Protein AF-A0A9X1NHI8-F1 (afdb_monomer_lite)

Sequence (191 aa):
MAHPKTFKAGSTVGWTSYLQAPAIEELSDEQRAALRPVQVRAEYYRLLARDPKIVDARTTVDNAIYHAREGLPRGERELCAAVSSMITGCPVCTTTHVKFAAKFSKREDDVLRLAEEGLESDVGYRWNSMVNAAANLAAVRPVIDQNDVDSLRGTGFSEEEILDVVHSTAFFAWANRLLMTLGETTVSDPA

pLDDT: mean 88.24, std 11.55, range [27.19, 97.69]

InterPro domains:
  IPR003779 Alkyl hydroperoxide reductase AhpD/CMD-like [PF02627] (52-115)
  IPR010195 Uncharacterised peroxidase-related [TIGR01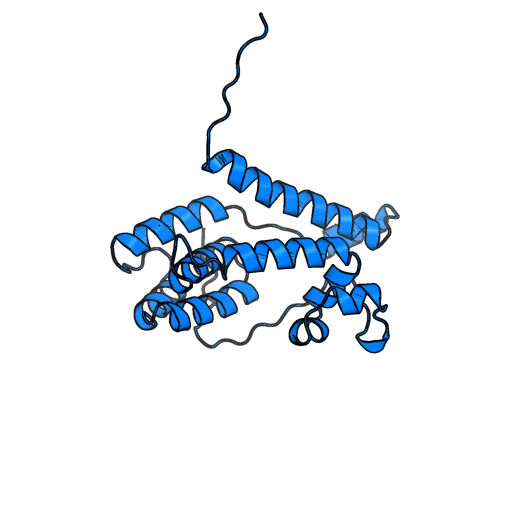926] (17-186)
  IPR029032 AhpD-like [G3DSA:1.20.1290.10] (31-188)
  IPR029032 AhpD-like [SSF69118] (13-184)

Foldseek 3Di:
DDQPLDDAQPDDDDDDDLDFFQQLVRQDPLLVVLDDPVLSPPSVSSLVSVPSVVSNVVVVVVCCQQVDPDDDFNLLSLLLQLLLCSQLVPNVSVNVSLVRNCVRVVPNVLSNCCSNVHLPDPPDDVSNVSSVVSNVLNNDHDDDDSVNVVVCVVVVDDSVRSVVVVVVVVVVSVVCSCVPPVDHDDDDDDD

Radius of gyration: 18.77 Å; chains: 1; bounding box: 38×51×61 Å

Secondary structure (DSSP, 8-state):
----TT--TT-------SSPPPPGGG--HHHHHTS-HHHHT-HHHHHHTTSHHHHHHHHHHHHHHHS-SSSS-HHHHHHHHHHHHHHHT-HHHHHHHHHHHHHHHS-HHHHHHHHHH-TTS---HHHHHHHHHHHHHH-------HHHHHHHHHTT--HHHHHHHHHHHHHHHHHHHHHHHH--PPPPPP-

Organism: NCBI:txid499548

Structure (mmCIF, N/CA/C/O backbone):
data_AF-A0A9X1NHI8-F1
#
_entry.id   AF-A0A9X1NHI8-F1
#
loop_
_atom_site.group_PDB
_atom_site.id
_atom_site.type_symbol
_atom_site.label_atom_id
_atom_site.label_alt_id
_atom_site.label_comp_id
_atom_site.label_asym_id
_atom_site.label_entity_id
_atom_site.label_seq_id
_atom_site.pdbx_PDB_ins_code
_atom_site.Cartn_x
_atom_site.Cartn_y
_atom_site.Cartn_z
_atom_site.occupancy
_atom_site.B_iso_or_equiv
_atom_site.auth_seq_id
_atom_site.auth_comp_id
_atom_site.auth_asym_id
_atom_site.auth_atom_id
_atom_site.pdbx_PDB_model_num
ATOM 1 N N . MET A 1 1 ? -20.242 -5.531 7.387 1.00 32.69 1 MET A N 1
ATOM 2 C CA . MET A 1 1 ? -19.949 -4.682 6.210 1.00 32.69 1 MET A CA 1
ATOM 3 C C . MET A 1 1 ? -19.857 -5.599 5.003 1.00 32.69 1 MET A C 1
ATOM 5 O O . MET A 1 1 ? -19.200 -6.624 5.107 1.00 32.69 1 MET A O 1
ATOM 9 N N . ALA A 1 2 ? -20.583 -5.321 3.921 1.00 27.19 2 ALA A N 1
ATOM 10 C CA . ALA A 1 2 ? -20.574 -6.185 2.744 1.00 27.19 2 ALA A CA 1
ATOM 11 C C . ALA A 1 2 ? -19.193 -6.125 2.071 1.00 27.19 2 ALA A C 1
ATOM 13 O O . ALA A 1 2 ? -18.805 -5.073 1.565 1.00 27.19 2 ALA A O 1
ATOM 14 N N . HIS A 1 3 ? -18.453 -7.238 2.075 1.00 41.69 3 HIS A N 1
ATOM 15 C CA . HIS A 1 3 ? -17.317 -7.424 1.171 1.00 41.69 3 HIS A CA 1
ATOM 16 C C . HIS A 1 3 ? -17.815 -7.172 -0.263 1.00 41.69 3 HIS A C 1
ATOM 18 O O . HIS A 1 3 ? -18.887 -7.684 -0.610 1.00 41.69 3 HIS A O 1
ATOM 24 N N . PRO A 1 4 ? -17.102 -6.410 -1.112 1.00 42.50 4 PRO A N 1
ATOM 25 C CA . PRO A 1 4 ? -17.496 -6.277 -2.506 1.00 42.50 4 PRO A CA 1
ATOM 26 C C . PRO A 1 4 ? -17.468 -7.673 -3.140 1.00 42.50 4 PRO A C 1
ATOM 28 O O . PRO A 1 4 ? -16.400 -8.252 -3.330 1.00 42.50 4 PRO A O 1
ATOM 31 N N . LYS A 1 5 ? -18.647 -8.235 -3.433 1.00 46.09 5 LYS A N 1
ATOM 32 C CA . LYS A 1 5 ? -18.836 -9.531 -4.106 1.00 46.09 5 LYS A CA 1
ATOM 33 C C . LYS A 1 5 ? -18.433 -9.469 -5.588 1.00 46.09 5 LYS A C 1
ATOM 35 O O . LYS A 1 5 ? -19.234 -9.791 -6.461 1.00 46.09 5 LYS A O 1
ATOM 40 N N . THR A 1 6 ? -17.226 -9.006 -5.903 1.00 54.56 6 THR A N 1
ATOM 41 C CA . THR A 1 6 ? -16.799 -8.782 -7.296 1.00 54.56 6 THR A CA 1
ATOM 42 C C . THR A 1 6 ? -15.316 -9.050 -7.552 1.00 54.56 6 THR A C 1
ATOM 44 O O . THR A 1 6 ? -14.795 -8.596 -8.567 1.00 54.56 6 THR A O 1
ATOM 47 N N . PHE A 1 7 ? -14.617 -9.787 -6.685 1.00 61.38 7 PHE A N 1
ATOM 48 C CA . PHE A 1 7 ? -13.309 -10.339 -7.043 1.00 61.38 7 PHE A CA 1
ATOM 49 C C . PHE A 1 7 ? -13.475 -11.793 -7.491 1.00 61.38 7 PHE A C 1
ATOM 51 O O . PHE A 1 7 ? -13.951 -12.624 -6.726 1.00 61.38 7 PHE A O 1
ATOM 58 N N . LYS A 1 8 ? -13.109 -12.094 -8.741 1.00 67.19 8 LYS A N 1
ATOM 59 C CA . LYS A 1 8 ? -12.935 -13.470 -9.226 1.00 67.19 8 LYS A CA 1
ATOM 60 C C . LYS A 1 8 ? -11.455 -13.710 -9.480 1.00 67.19 8 LYS A C 1
ATOM 62 O O . LYS A 1 8 ? -10.819 -12.878 -10.140 1.00 67.19 8 LYS A O 1
ATOM 67 N N . ALA A 1 9 ? -10.923 -14.831 -9.003 1.00 62.97 9 ALA A N 1
ATOM 68 C CA . ALA A 1 9 ? -9.557 -15.231 -9.306 1.00 62.97 9 ALA A CA 1
ATOM 69 C C . ALA A 1 9 ? -9.311 -15.217 -10.831 1.00 62.97 9 ALA A C 1
ATOM 71 O O . ALA A 1 9 ? -10.130 -15.694 -11.613 1.00 62.97 9 ALA A O 1
ATOM 72 N N . GLY A 1 10 ? -8.207 -14.595 -11.262 1.00 62.75 10 GLY A N 1
ATOM 73 C CA . GLY A 1 10 ? -7.867 -14.425 -12.684 1.00 62.75 10 GLY A CA 1
ATOM 74 C C . GLY A 1 10 ? -8.409 -13.157 -13.362 1.00 62.75 10 GLY A C 1
ATOM 75 O O . GLY A 1 10 ? -8.118 -12.933 -14.536 1.00 62.75 10 GLY A O 1
ATOM 76 N N . SER A 1 11 ? -9.145 -12.297 -12.649 1.00 67.31 11 SER A N 1
ATOM 77 C CA . SER A 1 11 ? -9.635 -11.022 -13.200 1.00 67.31 11 SER A CA 1
ATOM 78 C C . SER A 1 11 ? -8.491 -10.053 -13.527 1.00 67.31 11 SER A C 1
ATOM 80 O O . SER A 1 11 ? -7.494 -9.978 -12.810 1.00 67.31 11 SER A O 1
ATOM 82 N N . THR A 1 12 ? -8.647 -9.269 -14.598 1.00 67.75 12 THR A N 1
ATOM 83 C CA . THR A 1 12 ? -7.739 -8.158 -14.930 1.00 67.75 12 THR A CA 1
ATOM 84 C C . THR A 1 12 ? -8.333 -6.854 -14.407 1.00 67.75 12 THR A C 1
ATOM 86 O O . THR A 1 12 ? -9.506 -6.576 -14.641 1.00 67.75 12 THR A O 1
ATOM 89 N N . VAL A 1 13 ? -7.540 -6.062 -13.687 1.00 73.31 13 VAL A N 1
ATOM 90 C CA . VAL A 1 13 ? -7.983 -4.817 -13.042 1.00 73.31 13 VAL A CA 1
ATOM 91 C C . VAL A 1 13 ? -7.137 -3.642 -13.522 1.00 73.31 13 VAL A C 1
ATOM 93 O O . VAL A 1 13 ? -5.917 -3.755 -13.633 1.00 73.31 13 VAL A O 1
ATOM 96 N N . GLY A 1 14 ? -7.801 -2.528 -13.833 1.00 70.31 14 GLY A N 1
ATOM 97 C CA . GLY A 1 14 ? -7.167 -1.259 -14.192 1.00 70.31 14 GLY A CA 1
ATOM 98 C C . GLY A 1 14 ? -7.024 -0.321 -12.990 1.00 70.31 14 GLY A C 1
ATOM 99 O O . GLY A 1 14 ? -7.643 -0.533 -11.947 1.00 70.31 14 GLY A O 1
ATOM 100 N N . TRP A 1 15 ? -6.215 0.724 -13.151 1.00 79.81 15 TRP A N 1
ATOM 101 C CA . TRP A 1 15 ? -6.080 1.840 -12.214 1.00 79.81 15 TRP A CA 1
ATOM 102 C C . TRP A 1 15 ? -6.116 3.143 -13.010 1.00 79.81 15 TRP A C 1
ATOM 104 O O . TRP A 1 15 ? -5.542 3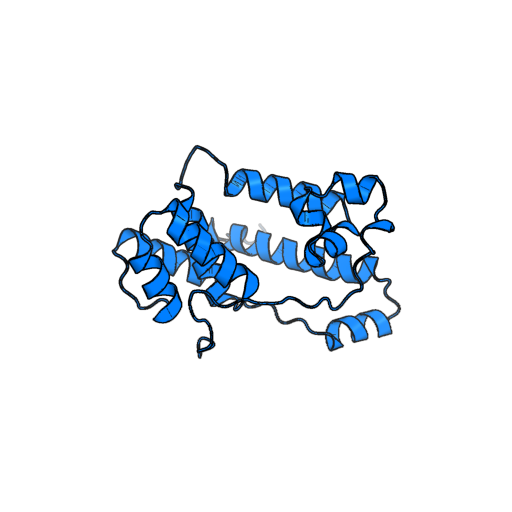.201 -14.096 1.00 79.81 15 TRP A O 1
ATOM 114 N N . THR A 1 16 ? -6.783 4.161 -12.476 1.00 78.25 16 THR A N 1
ATOM 115 C CA . THR A 1 16 ? -6.896 5.486 -13.093 1.00 78.25 16 THR A CA 1
ATOM 116 C C . THR A 1 16 ? -6.415 6.517 -12.086 1.00 78.25 16 THR A C 1
ATOM 118 O O . THR A 1 16 ? -6.790 6.454 -10.914 1.00 78.25 16 THR A O 1
ATOM 121 N N . SER A 1 17 ? -5.551 7.423 -12.531 1.00 83.75 17 SER A N 1
ATOM 122 C CA . SER A 1 17 ? -5.004 8.490 -11.702 1.00 83.75 17 SER A CA 1
ATOM 123 C C . SER A 1 17 ? -5.981 9.669 -11.580 1.00 83.75 17 SER A C 1
ATOM 125 O O . SER A 1 17 ? -6.753 9.943 -12.497 1.00 83.75 17 SER A O 1
ATOM 127 N N . TYR A 1 18 ? -5.940 10.371 -10.441 1.00 84.56 18 TYR A N 1
ATOM 128 C CA . TYR A 1 18 ? -6.642 11.654 -10.236 1.00 84.56 18 TYR A CA 1
ATOM 129 C C . TYR A 1 18 ? -5.733 12.875 -10.496 1.00 84.56 18 TYR A C 1
ATOM 131 O O . TYR A 1 18 ? -6.200 13.997 -10.715 1.00 84.56 18 TYR A O 1
ATOM 139 N N . LEU A 1 19 ? -4.415 12.650 -10.472 1.00 85.75 19 LEU A N 1
ATOM 140 C CA . LEU A 1 19 ? -3.368 13.601 -10.844 1.00 85.75 19 LEU A CA 1
ATOM 141 C C . LEU A 1 19 ? -2.676 13.089 -12.105 1.00 85.75 19 LEU A C 1
ATOM 143 O O . LEU A 1 19 ? -2.413 11.890 -12.220 1.00 85.75 19 LEU A O 1
ATOM 147 N N . GLN A 1 20 ? -2.319 13.982 -13.025 1.00 86.62 20 GLN A N 1
ATOM 148 C CA . GLN A 1 20 ? -1.667 13.570 -14.264 1.00 86.62 20 GLN A CA 1
ATOM 149 C C . GLN A 1 20 ? -0.249 13.051 -13.982 1.00 86.62 20 GLN A C 1
ATOM 151 O O . GLN A 1 20 ? 0.614 13.775 -13.476 1.00 86.62 20 GLN A O 1
ATOM 156 N N . ALA A 1 21 ? 0.030 11.802 -14.354 1.00 88.44 21 ALA A N 1
ATOM 157 C CA . ALA A 1 21 ? 1.389 11.270 -14.323 1.00 88.44 21 ALA A CA 1
ATOM 158 C C . ALA A 1 21 ? 2.242 11.869 -15.467 1.00 88.44 21 ALA A C 1
ATOM 160 O O . ALA A 1 21 ? 1.737 11.968 -16.590 1.00 88.44 21 ALA A O 1
ATOM 161 N N . PRO A 1 22 ? 3.529 12.203 -15.237 1.00 90.81 22 PRO A N 1
ATOM 162 C CA . PRO A 1 22 ? 4.447 12.616 -16.308 1.00 90.81 22 PRO A CA 1
ATOM 163 C C . PRO A 1 22 ? 4.541 11.546 -17.400 1.00 90.81 22 PRO A C 1
ATOM 165 O O . PRO A 1 22 ? 4.572 10.357 -17.060 1.00 90.81 22 PRO A O 1
ATOM 168 N N . ALA A 1 23 ? 4.607 11.910 -18.688 1.00 93.69 23 ALA A N 1
ATOM 169 C CA . ALA A 1 23 ? 4.815 10.925 -19.757 1.00 93.69 23 ALA A CA 1
ATOM 170 C C . ALA A 1 23 ? 6.162 10.196 -19.590 1.00 93.69 23 ALA A C 1
ATOM 172 O O . ALA A 1 23 ? 7.076 10.699 -18.940 1.00 93.69 23 ALA A O 1
ATOM 173 N N . ILE A 1 24 ? 6.310 8.992 -20.162 1.00 95.44 24 ILE A N 1
ATOM 174 C CA . ILE A 1 24 ? 7.554 8.207 -20.015 1.00 95.44 24 ILE A CA 1
ATOM 175 C C . ILE A 1 24 ? 8.752 8.995 -20.552 1.00 95.44 24 ILE A C 1
ATOM 177 O O . ILE A 1 24 ? 9.838 8.919 -19.984 1.00 95.44 24 ILE A O 1
ATOM 181 N N . GLU A 1 25 ? 8.551 9.730 -21.637 1.00 95.81 25 GLU A N 1
ATOM 182 C CA . GLU A 1 25 ? 9.540 10.529 -22.353 1.00 95.81 25 GLU A CA 1
ATOM 183 C C . GLU A 1 25 ? 9.867 11.842 -21.624 1.00 95.81 25 GLU A C 1
ATOM 185 O O . GLU A 1 25 ? 10.927 12.414 -21.852 1.00 95.81 25 GLU A O 1
ATOM 190 N N . GLU A 1 26 ? 8.984 12.286 -20.728 1.00 95.06 26 GLU A N 1
ATOM 191 C CA . GLU A 1 26 ? 9.107 13.528 -19.952 1.00 95.06 26 GLU A CA 1
ATOM 192 C C . GLU A 1 26 ? 9.739 13.312 -18.571 1.00 95.06 26 GLU A C 1
ATOM 194 O O . GLU A 1 26 ? 10.023 14.282 -17.871 1.00 95.06 26 GLU A O 1
ATOM 199 N N . LEU A 1 27 ? 9.958 12.057 -18.159 1.00 95.69 27 LEU A N 1
ATOM 200 C CA . LEU A 1 27 ? 10.632 11.756 -16.896 1.00 95.69 27 LEU A CA 1
ATOM 201 C C . LEU A 1 27 ? 12.045 12.338 -16.903 1.00 95.69 27 LEU A C 1
ATOM 203 O O . LEU A 1 27 ? 12.851 11.989 -17.773 1.00 95.69 27 LEU A O 1
ATOM 207 N N . SER A 1 28 ? 12.360 13.145 -15.889 1.00 95.81 28 SER A N 1
ATOM 208 C CA . SER A 1 28 ? 13.733 13.596 -15.662 1.00 95.81 28 SER A CA 1
ATOM 209 C C . SER A 1 28 ? 14.653 12.413 -15.334 1.00 95.81 28 SER A C 1
ATOM 211 O O . SER A 1 28 ? 14.195 11.325 -14.965 1.00 95.81 28 SER A O 1
ATOM 213 N N . ASP A 1 29 ? 15.966 12.623 -15.431 1.00 96.38 29 ASP A N 1
ATOM 214 C CA . ASP A 1 29 ? 16.949 11.589 -15.092 1.00 96.38 29 ASP A CA 1
ATOM 215 C C . ASP A 1 29 ? 16.807 11.112 -13.638 1.00 96.38 29 ASP A C 1
ATOM 217 O O . ASP A 1 29 ? 16.894 9.913 -13.373 1.00 96.38 29 ASP A O 1
ATOM 221 N N . GLU A 1 30 ? 16.510 12.027 -12.709 1.00 95.25 30 GLU A N 1
ATOM 222 C CA . GLU A 1 30 ? 16.278 11.706 -11.295 1.00 95.25 30 GLU A CA 1
ATOM 223 C C . GLU A 1 30 ? 15.016 10.848 -11.116 1.00 95.25 30 GLU A C 1
ATOM 225 O O . GLU A 1 30 ? 15.054 9.802 -10.467 1.00 95.25 30 GLU A O 1
ATOM 230 N N . GLN A 1 31 ? 13.911 11.228 -11.764 1.00 95.19 31 GLN A N 1
ATOM 231 C CA . GLN A 1 31 ? 12.656 10.472 -11.711 1.00 95.19 31 GLN A CA 1
ATOM 232 C C . GLN A 1 31 ? 12.802 9.082 -12.328 1.00 95.19 31 GLN A C 1
ATOM 234 O O . GLN A 1 31 ? 12.254 8.103 -11.822 1.00 95.19 31 GLN A O 1
ATOM 239 N N . ARG A 1 32 ? 13.555 8.974 -13.425 1.00 95.75 32 ARG A N 1
ATOM 240 C CA . ARG A 1 32 ? 13.831 7.697 -14.081 1.00 95.75 32 ARG A CA 1
ATOM 241 C C . ARG A 1 32 ? 14.723 6.804 -13.224 1.00 95.75 32 ARG A C 1
ATOM 243 O O . ARG A 1 32 ? 14.477 5.601 -13.182 1.00 95.75 32 ARG A O 1
ATOM 250 N N . ALA A 1 33 ? 15.729 7.367 -12.555 1.00 94.94 33 ALA A N 1
ATOM 251 C CA . ALA A 1 33 ? 16.645 6.620 -11.697 1.00 94.94 33 ALA A CA 1
ATOM 252 C C . ALA A 1 33 ? 15.939 5.995 -10.482 1.00 94.94 33 ALA A C 1
ATOM 254 O O . ALA A 1 33 ? 16.279 4.875 -10.103 1.00 94.94 33 ALA A O 1
ATOM 255 N N . ALA A 1 34 ? 14.912 6.661 -9.943 1.00 93.81 34 ALA A N 1
ATOM 256 C CA . ALA A 1 34 ? 14.107 6.150 -8.830 1.00 93.81 34 ALA A CA 1
ATOM 257 C C . ALA A 1 34 ? 13.162 4.985 -9.215 1.00 93.81 34 ALA A C 1
ATOM 259 O O . ALA A 1 34 ? 12.523 4.361 -8.364 1.00 93.81 34 ALA A O 1
ATOM 260 N N . LEU A 1 35 ? 13.032 4.670 -10.511 1.00 93.94 35 LEU A N 1
ATOM 261 C CA . LEU A 1 35 ? 12.097 3.668 -11.025 1.00 93.94 35 LEU A CA 1
ATOM 262 C C . LEU A 1 35 ? 12.810 2.431 -11.576 1.00 93.94 35 LEU A C 1
ATOM 264 O O . LEU A 1 35 ? 13.676 2.498 -12.446 1.00 93.94 35 LEU A O 1
ATOM 268 N N . ARG A 1 36 ? 12.350 1.240 -11.175 1.00 91.12 36 ARG A N 1
ATOM 269 C CA . ARG A 1 36 ? 12.749 -0.019 -11.829 1.00 91.12 36 ARG A CA 1
ATOM 270 C C . ARG A 1 36 ? 12.170 -0.083 -13.250 1.00 91.12 36 ARG A C 1
ATOM 272 O O . ARG A 1 36 ? 11.074 0.432 -13.478 1.00 91.12 36 ARG A O 1
ATOM 279 N N . PRO A 1 37 ? 12.784 -0.830 -14.189 1.00 89.88 37 PRO A N 1
ATOM 280 C CA . PRO A 1 37 ? 12.320 -0.886 -15.581 1.00 89.88 37 PRO A CA 1
ATOM 281 C C . PRO A 1 37 ? 10.835 -1.242 -15.755 1.00 89.88 37 PRO A C 1
ATOM 283 O O . PRO A 1 37 ? 10.147 -0.671 -16.598 1.00 89.88 37 PRO A O 1
ATOM 286 N N . VAL A 1 38 ? 10.310 -2.154 -14.927 1.00 87.50 38 VAL A N 1
ATOM 287 C CA . VAL A 1 38 ? 8.884 -2.529 -14.950 1.00 87.50 38 VAL A CA 1
ATOM 288 C C . VAL A 1 38 ? 7.967 -1.414 -14.427 1.00 87.50 38 VAL A C 1
ATOM 290 O O . VAL A 1 38 ? 6.825 -1.306 -14.863 1.00 87.50 38 VAL A O 1
ATOM 293 N N . GLN A 1 39 ? 8.463 -0.568 -13.521 1.00 91.75 39 GLN A N 1
ATOM 294 C CA . GLN A 1 39 ? 7.703 0.524 -12.911 1.00 91.75 39 GLN A CA 1
ATOM 295 C C . GLN A 1 39 ? 7.562 1.722 -13.849 1.00 91.75 39 GLN A C 1
ATOM 297 O O . GLN A 1 39 ? 6.530 2.377 -13.812 1.00 91.75 39 GLN A O 1
ATOM 302 N N . VAL A 1 40 ? 8.527 1.961 -14.743 1.00 92.69 40 VAL A N 1
ATOM 303 C CA . VAL A 1 40 ? 8.477 3.069 -15.719 1.00 92.69 40 VAL A CA 1
ATOM 304 C C . VAL A 1 40 ? 7.190 3.044 -16.553 1.00 92.69 40 VAL A C 1
ATOM 306 O O . VAL A 1 40 ? 6.621 4.086 -16.858 1.00 92.69 40 VAL A O 1
ATOM 309 N N . ARG A 1 41 ? 6.691 1.853 -16.901 1.00 89.88 41 ARG A N 1
ATOM 310 C CA . ARG A 1 41 ? 5.464 1.699 -17.702 1.00 89.88 41 ARG A CA 1
ATOM 311 C C . ARG A 1 41 ? 4.177 1.853 -16.891 1.00 89.88 41 ARG A C 1
ATOM 313 O O . ARG A 1 41 ? 3.116 2.053 -17.473 1.00 89.88 41 ARG A O 1
ATOM 320 N N . ALA A 1 42 ? 4.252 1.750 -15.569 1.00 88.50 42 ALA A N 1
ATOM 321 C CA . ALA A 1 42 ? 3.095 1.838 -14.697 1.00 88.50 42 ALA A CA 1
ATOM 322 C C . ALA A 1 42 ? 2.832 3.300 -14.326 1.00 88.50 42 ALA A C 1
ATOM 324 O O . ALA A 1 42 ? 3.643 3.946 -13.666 1.00 88.50 42 ALA A O 1
ATOM 325 N N . GLU A 1 43 ? 1.671 3.812 -14.732 1.00 89.81 43 GLU A N 1
ATOM 326 C CA . GLU A 1 43 ? 1.252 5.193 -14.472 1.00 89.81 43 GLU A CA 1
ATOM 327 C C . GLU A 1 43 ? 1.310 5.563 -12.984 1.00 89.81 43 GLU A C 1
ATOM 329 O O . GLU A 1 43 ? 1.827 6.620 -12.639 1.00 89.81 43 GLU A O 1
ATOM 334 N N . TYR A 1 44 ? 0.897 4.646 -12.103 1.00 90.25 44 TYR A N 1
ATOM 335 C CA . TYR A 1 44 ? 0.986 4.812 -10.650 1.00 90.25 44 TYR A CA 1
ATOM 336 C C . TYR A 1 44 ? 2.401 5.164 -10.175 1.00 90.25 44 TYR A C 1
ATOM 338 O O . TYR A 1 44 ? 2.589 6.106 -9.412 1.00 90.25 44 TYR A O 1
ATOM 346 N N . TYR A 1 45 ? 3.414 4.438 -10.651 1.00 91.94 45 TYR A N 1
ATOM 347 C CA . TYR A 1 45 ? 4.793 4.681 -10.237 1.00 91.94 45 TYR A CA 1
ATOM 348 C C . TYR A 1 45 ? 5.372 5.951 -10.860 1.00 91.94 45 TYR A C 1
ATOM 350 O O . TYR A 1 45 ? 6.129 6.648 -10.193 1.00 91.94 45 TYR A O 1
ATOM 358 N N . ARG A 1 46 ? 4.985 6.287 -12.097 1.00 93.62 46 ARG A N 1
ATOM 359 C CA . ARG A 1 46 ? 5.350 7.576 -12.705 1.00 93.62 46 ARG A CA 1
ATOM 360 C C . ARG A 1 46 ? 4.780 8.754 -11.924 1.00 93.62 46 ARG A C 1
ATOM 362 O O . ARG A 1 46 ? 5.475 9.746 -11.756 1.00 93.62 46 ARG A O 1
ATOM 369 N N . LEU A 1 47 ? 3.550 8.638 -11.424 1.00 92.06 47 LEU A N 1
ATOM 370 C CA . LEU A 1 47 ? 2.956 9.684 -10.599 1.00 92.06 47 LEU A CA 1
ATOM 371 C C . LEU A 1 47 ? 3.718 9.861 -9.282 1.00 92.06 47 LEU A C 1
ATOM 373 O O . LEU A 1 47 ? 4.060 10.984 -8.934 1.00 92.06 47 LEU A O 1
ATOM 377 N N . LEU A 1 48 ? 4.043 8.763 -8.589 1.00 91.75 48 LEU A N 1
ATOM 378 C CA . LEU A 1 48 ? 4.850 8.841 -7.368 1.00 91.75 48 LEU A CA 1
ATOM 379 C C . LEU A 1 48 ? 6.243 9.421 -7.628 1.00 91.75 48 LEU A C 1
ATOM 381 O O . LEU A 1 48 ? 6.766 10.130 -6.780 1.00 91.75 48 LEU A O 1
ATOM 385 N N . ALA A 1 49 ? 6.825 9.168 -8.804 1.00 93.88 49 ALA A N 1
ATOM 386 C CA . ALA A 1 49 ? 8.125 9.714 -9.180 1.00 93.88 49 ALA A CA 1
ATOM 387 C C . ALA A 1 49 ? 8.128 11.243 -9.338 1.00 93.88 49 ALA A C 1
ATOM 389 O O . ALA A 1 49 ? 9.197 11.811 -9.518 1.00 93.88 49 ALA A O 1
ATOM 390 N N . ARG A 1 50 ? 6.985 11.937 -9.210 1.00 92.00 50 ARG A N 1
ATOM 391 C CA . ARG A 1 50 ? 6.982 13.387 -8.953 1.00 92.00 50 ARG A CA 1
ATOM 392 C C . ARG A 1 50 ? 7.761 13.745 -7.676 1.00 92.00 50 ARG A C 1
ATOM 394 O O . ARG A 1 50 ? 8.386 14.796 -7.661 1.00 92.00 50 ARG A O 1
ATOM 401 N N . ASP A 1 51 ? 7.822 12.836 -6.696 1.00 92.62 51 ASP A N 1
ATOM 402 C CA . ASP A 1 51 ? 8.800 12.851 -5.601 1.00 92.62 51 ASP A CA 1
ATOM 403 C C . ASP A 1 51 ? 9.692 11.585 -5.653 1.00 92.62 51 ASP A C 1
ATOM 405 O O . ASP A 1 51 ? 9.355 10.534 -5.086 1.00 92.62 51 ASP A O 1
ATOM 409 N N . PRO A 1 52 ? 10.850 11.644 -6.337 1.00 93.44 52 PRO A N 1
ATOM 410 C CA . PRO A 1 52 ? 11.709 10.476 -6.535 1.00 93.44 52 PRO A CA 1
ATOM 411 C C . PRO A 1 52 ? 12.291 9.927 -5.224 1.00 93.44 52 PRO A C 1
ATOM 413 O O . PRO A 1 52 ? 12.455 8.714 -5.080 1.00 93.44 52 PRO A O 1
ATOM 416 N N . LYS A 1 53 ? 12.537 10.786 -4.226 1.00 93.69 53 LYS A N 1
ATOM 417 C CA . LYS A 1 53 ? 13.118 10.370 -2.940 1.00 93.69 53 LYS A CA 1
ATOM 418 C C . LYS A 1 53 ? 12.146 9.500 -2.149 1.00 93.69 53 LYS A C 1
ATOM 420 O O . LYS A 1 53 ? 12.557 8.513 -1.534 1.00 93.69 53 LYS A O 1
ATOM 425 N N . ILE A 1 54 ? 10.854 9.827 -2.193 1.00 91.06 54 ILE A N 1
ATOM 426 C CA . ILE A 1 54 ? 9.812 9.013 -1.557 1.00 91.06 54 ILE A CA 1
ATOM 427 C C . ILE A 1 54 ? 9.680 7.650 -2.250 1.00 91.06 54 ILE A C 1
ATOM 429 O O . ILE A 1 54 ? 9.526 6.628 -1.572 1.00 91.06 54 ILE A O 1
ATOM 433 N N . VAL A 1 55 ? 9.799 7.590 -3.580 1.00 92.69 55 VAL A N 1
ATOM 434 C CA . VAL A 1 55 ? 9.768 6.318 -4.326 1.00 92.69 55 VAL A CA 1
ATOM 435 C C . VAL A 1 55 ? 10.933 5.404 -3.949 1.00 92.69 55 VAL A C 1
ATOM 437 O O . VAL A 1 55 ? 10.723 4.201 -3.739 1.00 92.69 55 VAL A O 1
ATOM 440 N N . ASP A 1 56 ? 12.136 5.954 -3.814 1.00 92.19 56 ASP A N 1
ATOM 441 C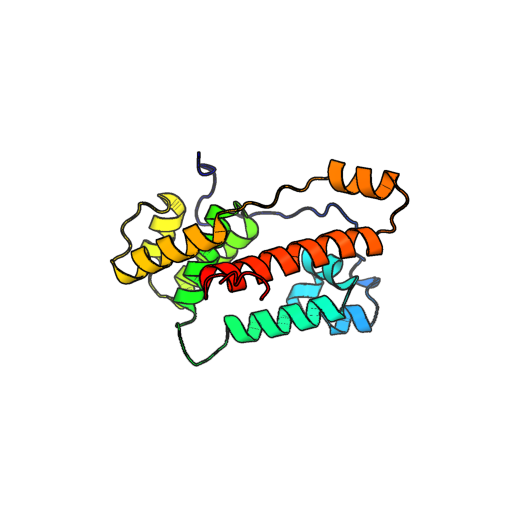 CA . ASP A 1 56 ? 13.321 5.203 -3.395 1.00 92.19 56 ASP A CA 1
ATOM 442 C C . ASP A 1 56 ? 13.181 4.666 -1.967 1.00 92.19 56 ASP A C 1
ATOM 444 O O . ASP A 1 56 ? 13.420 3.476 -1.710 1.00 92.19 56 ASP A O 1
ATOM 448 N N . ALA A 1 57 ? 12.715 5.504 -1.036 1.00 92.75 57 ALA A N 1
ATOM 449 C CA . ALA A 1 57 ? 12.452 5.093 0.341 1.00 92.75 57 ALA A CA 1
ATOM 450 C C . ALA A 1 57 ? 11.397 3.975 0.399 1.00 92.75 57 ALA A C 1
ATOM 452 O O . ALA A 1 57 ? 11.614 2.936 1.031 1.00 92.75 57 ALA A O 1
ATOM 453 N N . ARG A 1 58 ? 10.287 4.126 -0.339 1.00 92.06 58 ARG A N 1
ATOM 454 C CA . ARG A 1 58 ? 9.246 3.096 -0.470 1.00 92.06 58 ARG A CA 1
ATOM 455 C C . ARG A 1 58 ? 9.823 1.790 -1.008 1.00 92.06 58 ARG A C 1
ATOM 457 O O . ARG A 1 58 ? 9.511 0.725 -0.483 1.00 92.06 58 ARG A O 1
ATOM 464 N N . THR A 1 59 ? 10.633 1.848 -2.062 1.00 91.00 59 THR A N 1
ATOM 465 C CA . THR A 1 59 ? 11.236 0.657 -2.683 1.00 91.00 59 THR A CA 1
ATOM 466 C C . THR A 1 59 ? 12.205 -0.040 -1.731 1.00 91.00 59 THR A C 1
ATOM 468 O O . THR A 1 59 ? 12.250 -1.269 -1.682 1.00 91.00 59 THR A O 1
ATOM 471 N N . THR A 1 60 ? 12.930 0.728 -0.921 1.00 93.81 60 THR A N 1
ATOM 472 C CA . THR A 1 60 ? 13.805 0.194 0.128 1.00 93.81 60 THR A CA 1
ATOM 473 C C . THR A 1 60 ? 13.005 -0.574 1.181 1.00 93.81 60 THR A C 1
ATOM 475 O O . THR A 1 60 ? 13.342 -1.719 1.488 1.00 93.81 60 THR A O 1
ATOM 478 N N . VAL A 1 61 ? 11.905 0.004 1.677 1.00 93.25 61 VAL A N 1
ATOM 479 C CA . VAL A 1 61 ? 11.002 -0.658 2.635 1.00 93.25 61 VAL A CA 1
ATOM 480 C C . VAL A 1 61 ? 10.358 -1.910 2.024 1.00 93.25 61 VAL A C 1
ATOM 482 O O . VAL A 1 61 ? 10.354 -2.967 2.650 1.00 93.25 61 VAL A O 1
ATOM 485 N N . ASP A 1 62 ? 9.874 -1.826 0.782 1.00 92.38 62 ASP A N 1
ATOM 486 C CA . ASP A 1 62 ? 9.285 -2.946 0.030 1.00 92.38 62 ASP A CA 1
ATOM 487 C C . ASP A 1 62 ? 10.260 -4.130 -0.076 1.00 92.38 62 ASP A C 1
ATOM 489 O O . ASP A 1 62 ? 9.916 -5.264 0.264 1.00 92.38 62 ASP A O 1
ATOM 493 N N . ASN A 1 63 ? 11.512 -3.864 -0.455 1.00 92.06 63 ASN A N 1
ATOM 494 C CA . ASN A 1 63 ? 12.547 -4.892 -0.546 1.00 92.06 63 ASN A CA 1
ATOM 495 C C . ASN A 1 63 ? 12.880 -5.494 0.827 1.00 92.06 63 ASN A C 1
ATOM 497 O O . ASN A 1 63 ? 12.984 -6.716 0.950 1.00 92.06 63 ASN A O 1
ATOM 501 N N . ALA A 1 64 ? 13.005 -4.663 1.865 1.00 93.38 64 ALA A N 1
ATOM 502 C CA . ALA A 1 64 ? 13.262 -5.134 3.223 1.00 93.38 64 ALA A CA 1
ATOM 503 C C . ALA A 1 64 ? 12.135 -6.049 3.738 1.00 93.38 64 ALA A C 1
ATOM 505 O O . ALA A 1 64 ? 12.402 -7.033 4.427 1.00 93.38 64 ALA A O 1
ATOM 506 N N . ILE A 1 65 ? 10.881 -5.781 3.361 1.00 92.88 65 ILE A N 1
ATOM 507 C CA . ILE A 1 65 ? 9.730 -6.596 3.760 1.00 92.88 65 ILE A CA 1
ATOM 508 C C . ILE A 1 65 ? 9.606 -7.855 2.901 1.00 92.88 65 ILE A C 1
ATOM 510 O O . ILE A 1 65 ? 9.497 -8.938 3.456 1.00 92.88 65 ILE A O 1
ATOM 514 N N . TYR A 1 66 ? 9.611 -7.790 1.572 1.00 93.12 66 TYR A N 1
ATOM 515 C CA . TYR A 1 66 ? 9.258 -8.964 0.753 1.00 93.12 66 TYR A CA 1
ATOM 516 C C . TYR A 1 66 ? 10.439 -9.867 0.385 1.00 93.12 66 TYR A C 1
ATOM 518 O O . TYR A 1 66 ? 10.230 -11.004 -0.048 1.00 93.12 66 TYR A O 1
ATOM 526 N N . HIS A 1 67 ? 11.672 -9.392 0.579 1.00 91.50 67 HIS A N 1
ATOM 527 C CA . HIS A 1 67 ? 12.893 -10.118 0.222 1.00 91.50 67 HIS A CA 1
ATOM 528 C C . HIS A 1 67 ? 13.821 -10.414 1.411 1.00 91.50 67 HIS A C 1
ATOM 530 O O . HIS A 1 67 ? 14.913 -10.950 1.204 1.00 91.50 67 HIS A O 1
ATOM 536 N N . ALA A 1 68 ? 13.410 -10.122 2.650 1.00 89.56 68 ALA A N 1
ATOM 537 C CA . ALA A 1 68 ? 14.178 -10.526 3.826 1.00 89.56 68 ALA A CA 1
ATOM 538 C C . ALA A 1 68 ? 14.268 -12.055 3.958 1.00 89.56 68 ALA A C 1
ATOM 540 O O . ALA A 1 68 ? 13.320 -12.788 3.671 1.00 89.56 68 ALA A O 1
ATOM 541 N N . ARG A 1 69 ? 15.437 -12.521 4.411 1.00 88.00 69 ARG A N 1
ATOM 542 C CA . ARG A 1 69 ? 15.744 -13.947 4.611 1.00 88.00 69 ARG A CA 1
ATOM 543 C C . ARG A 1 69 ? 15.219 -14.491 5.942 1.00 88.00 69 ARG A C 1
ATOM 545 O O . ARG A 1 69 ? 14.847 -15.654 6.009 1.00 88.00 69 ARG A O 1
ATOM 552 N N . GLU A 1 70 ? 15.184 -13.641 6.964 1.00 89.31 70 GLU A N 1
ATOM 553 C CA . GLU A 1 70 ? 14.758 -13.966 8.329 1.00 89.31 70 GLU A CA 1
ATOM 554 C C . GLU A 1 70 ? 13.260 -13.682 8.529 1.00 89.31 70 GLU A C 1
ATOM 556 O O . GLU A 1 70 ? 12.711 -12.762 7.914 1.00 89.31 70 GLU A O 1
ATOM 561 N N . GLY A 1 71 ? 12.604 -14.419 9.430 1.00 92.56 71 GLY A N 1
ATOM 562 C CA . GLY A 1 71 ? 11.181 -14.251 9.756 1.00 92.56 71 GLY A CA 1
ATOM 563 C C . GLY A 1 71 ? 10.243 -15.040 8.835 1.00 92.56 71 GLY A C 1
ATOM 564 O O . GLY A 1 71 ? 10.543 -16.167 8.448 1.00 92.56 71 GLY A O 1
ATOM 565 N N . LEU A 1 72 ? 9.078 -14.469 8.498 1.00 93.38 72 LEU A N 1
ATOM 566 C CA . LEU A 1 72 ? 8.073 -15.163 7.681 1.00 93.38 72 LEU A CA 1
ATOM 567 C C . LEU A 1 72 ? 8.609 -15.485 6.270 1.00 93.38 72 LEU A C 1
ATOM 569 O O . LEU A 1 72 ? 9.232 -14.618 5.646 1.00 93.38 72 LEU A O 1
ATOM 573 N N . PRO A 1 73 ? 8.331 -16.672 5.704 1.00 95.00 73 PRO A N 1
ATOM 574 C CA . PRO A 1 73 ? 8.591 -16.948 4.297 1.00 95.00 73 PRO A CA 1
ATOM 575 C C . PRO A 1 73 ? 7.753 -16.030 3.399 1.00 95.00 73 PRO A C 1
ATOM 577 O O . PRO A 1 73 ? 6.672 -15.572 3.774 1.00 95.00 73 PRO A O 1
ATOM 580 N N . ARG A 1 74 ? 8.226 -15.792 2.170 1.00 95.44 74 ARG A N 1
ATOM 581 C CA . ARG A 1 74 ? 7.592 -14.845 1.239 1.00 95.44 74 ARG A CA 1
ATOM 582 C C . ARG A 1 74 ? 6.097 -15.101 1.038 1.00 95.44 74 ARG A C 1
ATOM 584 O O . ARG A 1 74 ? 5.327 -14.154 1.094 1.00 95.44 74 ARG A O 1
ATOM 591 N N . GLY A 1 75 ? 5.678 -16.356 0.866 1.00 96.31 75 GLY A N 1
ATOM 592 C CA . GLY A 1 75 ? 4.262 -16.693 0.668 1.00 96.31 75 GLY A CA 1
ATOM 593 C C . GLY A 1 75 ? 3.348 -16.216 1.801 1.00 96.31 75 GLY A C 1
ATOM 594 O O . GLY A 1 75 ? 2.243 -15.761 1.538 1.00 96.31 75 GLY A O 1
ATOM 595 N N . GLU A 1 76 ? 3.828 -16.245 3.044 1.00 97.12 76 GLU A N 1
ATOM 596 C CA . GLU A 1 76 ? 3.070 -15.785 4.211 1.00 97.12 76 GLU A CA 1
ATOM 597 C C . GLU A 1 76 ? 3.021 -14.253 4.311 1.00 97.12 76 GLU A C 1
ATOM 599 O O . GLU A 1 76 ? 2.010 -13.694 4.727 1.00 97.12 76 GLU A O 1
ATOM 604 N N . ARG A 1 77 ? 4.069 -13.553 3.861 1.00 97.69 77 ARG A N 1
ATOM 605 C CA . ARG A 1 77 ? 4.043 -12.082 3.752 1.00 97.69 77 ARG A CA 1
ATOM 606 C C . ARG A 1 77 ? 3.044 -11.626 2.690 1.00 97.69 77 ARG A C 1
ATOM 608 O O . ARG A 1 77 ? 2.266 -10.708 2.924 1.00 97.69 77 ARG A O 1
ATOM 615 N N . GLU A 1 78 ? 3.044 -12.307 1.546 1.00 97.69 78 GLU A N 1
ATOM 616 C CA . GLU A 1 78 ? 2.106 -12.052 0.449 1.00 97.69 78 GLU A CA 1
ATOM 617 C C . GLU A 1 78 ? 0.660 -12.379 0.863 1.00 97.69 78 GLU A C 1
ATOM 619 O O . GLU A 1 78 ? -0.254 -11.663 0.465 1.00 97.69 78 GLU A O 1
ATOM 624 N N . LEU A 1 79 ? 0.436 -13.388 1.719 1.00 97.62 79 LEU A N 1
ATOM 625 C CA . LEU A 1 79 ? -0.880 -13.664 2.312 1.00 97.62 79 LEU A CA 1
ATOM 626 C C . LEU A 1 79 ? -1.377 -12.485 3.163 1.00 97.62 79 LEU A C 1
ATOM 628 O O . LEU A 1 79 ? -2.500 -12.024 2.966 1.00 97.62 79 LEU A O 1
ATOM 632 N N . CYS A 1 80 ? -0.546 -11.958 4.070 1.00 97.06 80 CYS A N 1
ATOM 633 C CA . CYS A 1 80 ? -0.911 -10.782 4.869 1.00 97.06 80 CYS A CA 1
ATOM 634 C C . CYS A 1 80 ? -1.237 -9.572 3.979 1.00 97.06 80 CYS A C 1
ATOM 636 O O . CYS A 1 80 ? -2.188 -8.836 4.253 1.00 97.06 80 CYS A O 1
ATOM 638 N N . ALA A 1 81 ? -0.480 -9.383 2.895 1.00 96.44 81 ALA A N 1
ATOM 639 C CA . ALA A 1 81 ? -0.722 -8.329 1.915 1.00 96.44 81 ALA A CA 1
ATOM 640 C C . ALA A 1 81 ? -2.039 -8.532 1.150 1.00 96.44 81 ALA A C 1
ATOM 642 O O . ALA A 1 81 ? -2.794 -7.575 0.965 1.00 96.44 81 ALA A O 1
ATOM 643 N N . ALA A 1 82 ? -2.350 -9.769 0.752 1.00 95.62 82 ALA A N 1
ATOM 644 C CA . ALA A 1 82 ? -3.603 -10.125 0.092 1.00 95.62 82 ALA A CA 1
ATOM 645 C C . ALA A 1 82 ? -4.806 -9.830 0.999 1.00 95.62 82 ALA A C 1
ATOM 647 O O . ALA A 1 82 ? -5.694 -9.081 0.600 1.00 95.62 82 ALA A O 1
ATOM 648 N N . VAL A 1 83 ? -4.784 -10.310 2.245 1.00 95.12 83 VAL A N 1
ATOM 649 C CA . VAL A 1 83 ? -5.848 -10.064 3.235 1.00 95.12 83 VAL A CA 1
ATOM 650 C C . VAL A 1 83 ? -6.019 -8.571 3.509 1.00 95.12 83 VAL A C 1
ATOM 652 O O . VAL A 1 83 ? -7.135 -8.052 3.473 1.00 95.12 83 VAL A O 1
ATOM 655 N N . SER A 1 84 ? -4.914 -7.847 3.710 1.00 94.50 84 SER A N 1
ATOM 656 C CA . SER A 1 84 ? -4.960 -6.395 3.921 1.00 94.50 84 SER A CA 1
ATOM 657 C C . SER A 1 84 ? -5.578 -5.670 2.722 1.00 94.50 84 SER A C 1
ATOM 659 O O . SER A 1 84 ? -6.343 -4.719 2.887 1.00 94.50 84 SER A O 1
ATOM 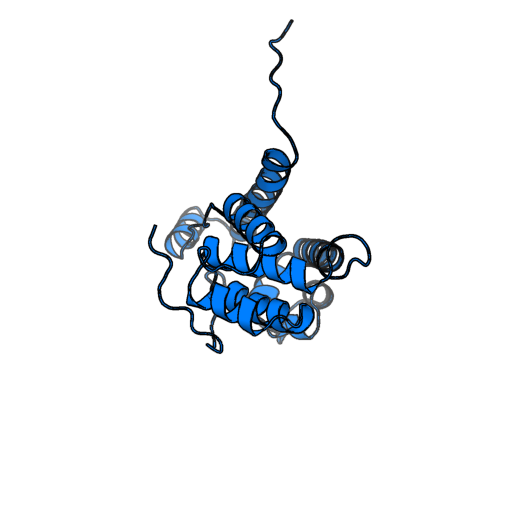661 N N . SER A 1 85 ? -5.290 -6.135 1.503 1.00 92.56 85 SER A N 1
ATOM 662 C CA . SER A 1 85 ? -5.844 -5.578 0.264 1.00 92.56 85 SER A CA 1
ATOM 663 C C . SER A 1 85 ? -7.336 -5.871 0.110 1.00 92.56 85 SER A C 1
ATOM 665 O O . SER A 1 85 ? -8.080 -5.000 -0.341 1.00 92.56 85 SER A O 1
ATOM 667 N N . MET A 1 86 ? -7.781 -7.059 0.527 1.00 90.81 86 MET A N 1
ATOM 668 C CA . MET A 1 86 ? -9.195 -7.438 0.545 1.00 90.81 86 MET A CA 1
ATOM 669 C C . MET A 1 86 ? -9.989 -6.570 1.528 1.00 90.81 86 MET A C 1
ATOM 671 O O . MET A 1 86 ? -11.079 -6.112 1.189 1.00 90.81 86 MET A O 1
ATOM 675 N N . ILE A 1 87 ? -9.435 -6.301 2.716 1.00 90.50 87 ILE A N 1
ATOM 676 C CA . ILE A 1 87 ? -10.072 -5.462 3.744 1.00 90.50 87 ILE A CA 1
ATOM 677 C C . ILE A 1 87 ? -10.097 -3.986 3.357 1.00 90.50 87 ILE A C 1
ATOM 679 O O . ILE A 1 87 ? -11.138 -3.338 3.443 1.00 90.50 87 ILE A O 1
ATOM 683 N N . THR A 1 88 ? -8.973 -3.449 2.883 1.00 89.00 88 THR A N 1
ATOM 684 C CA . THR A 1 88 ? -8.917 -2.056 2.408 1.00 89.00 88 THR A CA 1
ATOM 685 C C . THR A 1 88 ? -9.689 -1.854 1.102 1.00 89.00 88 THR A C 1
ATOM 687 O O . THR A 1 88 ? -9.977 -0.719 0.724 1.00 89.00 88 THR A O 1
ATOM 690 N N . GLY A 1 89 ? -10.067 -2.941 0.420 1.00 86.88 89 GLY A N 1
ATOM 691 C CA . GLY A 1 89 ? -10.854 -2.911 -0.806 1.00 86.88 89 GLY A CA 1
ATOM 692 C C . GLY A 1 89 ? -10.061 -2.418 -2.014 1.00 86.88 89 GLY A C 1
ATOM 693 O O . GLY A 1 89 ? -10.621 -1.706 -2.843 1.00 86.88 89 GLY A O 1
ATOM 694 N N . CYS A 1 90 ? -8.771 -2.764 -2.112 1.00 89.06 90 CYS A N 1
ATOM 695 C CA . CYS A 1 90 ? -7.916 -2.429 -3.253 1.00 89.06 90 CYS A CA 1
ATOM 696 C C . CYS A 1 90 ? -7.869 -3.588 -4.269 1.00 89.06 90 CYS A C 1
ATOM 698 O O . CYS A 1 90 ? -7.183 -4.587 -4.018 1.00 89.06 90 CYS A O 1
ATOM 700 N N . PRO A 1 91 ? -8.530 -3.491 -5.441 1.00 87.25 91 PRO A N 1
ATOM 701 C CA . PRO A 1 91 ? -8.608 -4.608 -6.387 1.00 87.25 91 PRO A CA 1
ATOM 702 C C . PRO A 1 91 ? -7.262 -4.946 -7.042 1.00 87.25 91 PRO A C 1
ATOM 704 O O . PRO A 1 91 ? -6.940 -6.121 -7.224 1.00 87.25 91 PRO A O 1
ATOM 707 N N . VAL A 1 92 ? -6.448 -3.929 -7.357 1.00 86.44 92 VAL A N 1
ATOM 708 C CA . VAL A 1 92 ? -5.112 -4.096 -7.963 1.00 86.44 92 VAL A CA 1
ATOM 709 C C . VAL A 1 92 ? -4.180 -4.861 -7.029 1.00 86.44 92 VAL A C 1
ATOM 711 O O . VAL A 1 92 ? -3.569 -5.855 -7.434 1.00 86.44 92 VAL A O 1
ATOM 714 N N . CYS A 1 93 ? -4.115 -4.447 -5.762 1.00 91.44 93 CYS A N 1
ATOM 715 C CA . CYS A 1 93 ? -3.293 -5.120 -4.763 1.00 91.44 93 CYS A CA 1
ATOM 716 C C . CYS A 1 93 ? -3.842 -6.513 -4.434 1.00 91.44 93 CYS A C 1
ATOM 718 O O . CYS A 1 93 ? -3.061 -7.458 -4.379 1.00 91.44 93 CYS A O 1
ATOM 720 N N . THR A 1 94 ? -5.167 -6.672 -4.320 1.00 91.94 94 THR A N 1
ATOM 721 C CA . THR A 1 94 ? -5.797 -7.984 -4.083 1.00 91.94 94 THR A CA 1
ATOM 722 C C . THR A 1 94 ? -5.401 -8.972 -5.176 1.00 91.94 94 THR A C 1
ATOM 724 O O . THR A 1 94 ? -4.841 -10.022 -4.880 1.00 91.94 94 THR A O 1
ATOM 727 N N . THR A 1 95 ? -5.572 -8.600 -6.447 1.00 89.56 95 THR A N 1
ATOM 728 C CA . THR A 1 95 ? -5.202 -9.454 -7.589 1.00 89.56 95 THR A CA 1
ATOM 729 C C . THR A 1 95 ? -3.721 -9.839 -7.559 1.00 89.56 95 THR A C 1
ATOM 731 O O . THR A 1 95 ? -3.359 -11.001 -7.757 1.00 89.56 95 THR A O 1
ATOM 734 N N . THR A 1 96 ? -2.853 -8.860 -7.302 1.00 91.62 96 THR A N 1
ATOM 735 C CA . THR A 1 96 ? -1.398 -9.042 -7.337 1.00 91.62 96 THR A CA 1
ATOM 736 C C . THR A 1 96 ? -0.913 -9.940 -6.202 1.00 91.62 96 THR A C 1
ATOM 738 O O . THR A 1 96 ? -0.183 -10.904 -6.441 1.00 91.62 96 THR A O 1
ATOM 741 N N . HIS A 1 97 ? -1.344 -9.661 -4.974 1.00 95.81 97 HIS A N 1
ATOM 742 C CA . HIS A 1 97 ? -0.861 -10.369 -3.795 1.00 95.81 97 HIS A CA 1
ATOM 743 C C . HIS A 1 97 ? -1.526 -11.732 -3.611 1.00 95.81 97 HIS A C 1
ATOM 745 O O . HIS A 1 97 ? -0.850 -12.644 -3.155 1.00 95.81 97 HIS A O 1
ATOM 751 N N . VAL A 1 98 ? -2.768 -11.947 -4.068 1.00 94.88 98 VAL A N 1
ATOM 752 C CA . VAL A 1 98 ? -3.355 -13.301 -4.171 1.00 94.88 98 VAL A CA 1
ATOM 753 C C . VAL A 1 98 ? -2.503 -14.174 -5.097 1.00 94.88 98 VAL A C 1
ATOM 755 O O . VAL A 1 98 ? -2.090 -15.270 -4.720 1.00 94.88 98 VAL A O 1
ATOM 758 N N . LYS A 1 99 ? -2.141 -13.663 -6.282 1.00 93.94 99 LYS A N 1
ATOM 759 C CA . LYS A 1 99 ? -1.281 -14.385 -7.232 1.00 93.94 99 LYS A CA 1
ATOM 760 C C . LYS A 1 99 ? 0.090 -14.719 -6.638 1.00 93.94 99 LYS A C 1
ATOM 762 O O . LYS A 1 99 ? 0.601 -15.822 -6.840 1.00 93.94 99 LYS A O 1
ATOM 767 N N . PHE A 1 100 ? 0.716 -13.780 -5.931 1.00 95.75 100 PHE A N 1
ATOM 768 C CA . PHE A 1 100 ? 2.014 -14.028 -5.302 1.00 95.75 100 PHE A CA 1
ATOM 769 C C . PHE A 1 100 ? 1.917 -14.939 -4.077 1.00 95.75 100 PHE A C 1
ATOM 771 O O . PHE A 1 100 ? 2.763 -15.823 -3.937 1.00 95.75 100 PHE A O 1
ATOM 778 N N . ALA A 1 101 ? 0.880 -14.807 -3.251 1.00 96.88 101 ALA A N 1
ATOM 779 C CA . ALA A 1 101 ? 0.627 -15.705 -2.132 1.00 96.88 101 ALA A CA 1
ATOM 780 C C . ALA A 1 101 ? 0.474 -17.146 -2.625 1.00 96.88 101 ALA A C 1
ATOM 782 O O . ALA A 1 101 ? 1.201 -18.014 -2.146 1.00 96.88 101 ALA A O 1
ATOM 783 N N . ALA A 1 102 ? -0.355 -17.397 -3.643 1.00 95.38 102 ALA A N 1
ATOM 784 C CA . ALA A 1 102 ? -0.506 -18.721 -4.253 1.00 95.38 102 ALA A CA 1
ATOM 785 C C . ALA A 1 102 ? 0.840 -19.263 -4.766 1.00 95.38 102 ALA A C 1
ATOM 787 O O . ALA A 1 102 ? 1.284 -20.344 -4.368 1.00 95.38 102 ALA A O 1
ATOM 788 N N . LYS A 1 103 ? 1.557 -18.456 -5.562 1.00 95.56 103 LYS A N 1
ATOM 789 C CA . LYS A 1 103 ? 2.848 -18.833 -6.154 1.00 95.56 103 LYS A CA 1
ATOM 790 C C . LYS A 1 103 ? 3.912 -19.189 -5.111 1.00 95.56 103 LYS A C 1
ATOM 792 O O . LYS A 1 103 ? 4.629 -20.172 -5.281 1.00 95.56 103 LYS A O 1
ATOM 797 N N . PHE A 1 104 ? 4.084 -18.362 -4.080 1.00 96.94 104 PHE A N 1
ATOM 798 C CA . PHE A 1 104 ? 5.201 -18.503 -3.141 1.00 96.94 104 PHE A CA 1
ATOM 799 C C . PHE A 1 104 ? 4.886 -19.403 -1.947 1.00 96.94 104 PHE A C 1
ATOM 801 O O . PHE A 1 104 ? 5.814 -19.972 -1.377 1.00 96.94 104 PHE A O 1
ATOM 808 N N . SER A 1 105 ? 3.614 -19.555 -1.568 1.00 95.75 105 SER A N 1
ATOM 809 C CA . SER A 1 105 ? 3.214 -20.479 -0.498 1.00 95.75 105 SER A CA 1
ATOM 810 C C . SER A 1 105 ? 3.109 -21.929 -0.962 1.00 95.75 105 SER A C 1
ATOM 812 O O . SER A 1 105 ? 3.215 -22.828 -0.132 1.00 95.75 105 SER A O 1
ATOM 814 N N . LYS A 1 106 ? 2.897 -22.157 -2.269 1.00 94.19 106 LYS A N 1
ATOM 815 C CA . LYS A 1 106 ? 2.513 -23.461 -2.836 1.00 94.19 106 LYS A CA 1
ATOM 816 C C . LYS A 1 106 ? 1.200 -24.010 -2.246 1.00 94.19 106 LYS A C 1
ATOM 818 O O . LYS A 1 106 ? 0.999 -25.219 -2.227 1.00 94.19 106 LYS A O 1
ATOM 823 N N . ARG A 1 107 ? 0.321 -23.124 -1.763 1.00 95.75 107 ARG A N 1
ATOM 824 C CA . ARG A 1 107 ? -1.018 -23.426 -1.231 1.00 95.75 107 ARG A CA 1
ATOM 825 C C . ARG A 1 107 ? -2.085 -22.696 -2.048 1.00 95.75 107 ARG A C 1
ATOM 827 O O . ARG A 1 107 ? -2.843 -21.891 -1.519 1.00 95.75 107 ARG A O 1
ATOM 834 N N . GLU A 1 108 ? -2.071 -22.911 -3.361 1.00 95.56 108 GLU A N 1
ATOM 835 C CA . GLU A 1 108 ? -2.940 -22.196 -4.303 1.00 95.56 108 GLU A CA 1
ATOM 836 C C . GLU A 1 108 ? -4.423 -22.359 -3.955 1.00 95.56 108 GLU A C 1
ATOM 838 O O . GLU A 1 108 ? -5.098 -21.351 -3.779 1.00 95.56 108 GLU A O 1
ATOM 843 N N . ASP A 1 109 ? -4.889 -23.588 -3.724 1.00 95.31 109 ASP A N 1
ATOM 844 C CA . ASP A 1 109 ? -6.294 -23.866 -3.394 1.00 95.31 109 ASP A CA 1
ATOM 845 C C . ASP A 1 109 ? -6.773 -23.118 -2.142 1.00 95.31 109 ASP A C 1
ATOM 847 O O . ASP A 1 109 ? -7.879 -22.585 -2.119 1.00 95.31 109 ASP A O 1
ATOM 851 N N . ASP A 1 110 ? -5.934 -23.026 -1.106 1.00 95.75 110 ASP A N 1
ATOM 852 C CA . ASP A 1 110 ? -6.272 -22.307 0.127 1.00 95.75 110 ASP A CA 1
ATOM 853 C C . ASP A 1 110 ? -6.342 -20.793 -0.101 1.00 95.75 110 ASP A C 1
ATOM 855 O O . ASP A 1 110 ? -7.237 -20.123 0.409 1.00 95.75 110 ASP A O 1
ATOM 859 N N . VAL A 1 111 ? -5.406 -20.244 -0.881 1.00 95.31 111 VAL A N 1
ATOM 860 C CA . VAL A 1 111 ? -5.370 -18.812 -1.207 1.00 95.31 111 VAL A CA 1
ATOM 861 C C . VAL A 1 111 ? -6.557 -18.418 -2.085 1.00 95.31 111 VAL A C 1
ATOM 863 O O . VAL A 1 111 ? -7.154 -17.364 -1.866 1.00 95.31 111 VAL A O 1
ATOM 866 N N . LEU A 1 112 ? -6.903 -19.248 -3.070 1.00 92.81 112 LEU A N 1
ATOM 867 C CA . LEU A 1 112 ? -8.048 -19.015 -3.946 1.00 92.81 112 LEU A CA 1
ATOM 868 C C . LEU A 1 112 ? -9.360 -19.125 -3.172 1.00 92.81 112 LEU A C 1
ATOM 870 O O . LEU A 1 112 ? -10.188 -18.223 -3.277 1.00 92.81 112 LEU A O 1
ATOM 874 N N . ARG A 1 113 ? -9.503 -20.151 -2.322 1.00 93.31 113 ARG A N 1
ATOM 875 C CA . ARG A 1 113 ? -10.662 -20.299 -1.436 1.00 93.31 113 ARG A CA 1
ATOM 876 C C . ARG A 1 113 ? -10.849 -19.066 -0.554 1.00 93.31 113 ARG A C 1
ATOM 878 O O . ARG A 1 113 ? -11.930 -18.492 -0.545 1.00 93.31 113 ARG A O 1
ATOM 885 N N . LEU A 1 114 ? -9.787 -18.592 0.098 1.00 93.12 114 LEU A N 1
ATOM 886 C CA . LEU A 1 114 ? -9.829 -17.365 0.899 1.00 93.12 114 LEU A CA 1
ATOM 887 C C . LEU A 1 114 ? -10.250 -16.138 0.080 1.00 93.12 114 LEU A C 1
ATOM 889 O O . LEU A 1 114 ? -11.042 -15.323 0.548 1.00 93.12 114 LEU A O 1
ATOM 893 N N . ALA A 1 115 ? -9.731 -15.989 -1.139 1.00 91.19 115 ALA A N 1
ATOM 894 C CA . ALA A 1 115 ? -10.041 -14.846 -1.991 1.00 91.19 115 ALA A CA 1
ATOM 895 C C . ALA A 1 115 ? -11.493 -14.845 -2.506 1.00 91.19 115 ALA A C 1
ATOM 897 O O . ALA A 1 115 ? -12.057 -13.770 -2.720 1.00 91.19 115 ALA A O 1
ATOM 898 N N . GLU A 1 116 ? -12.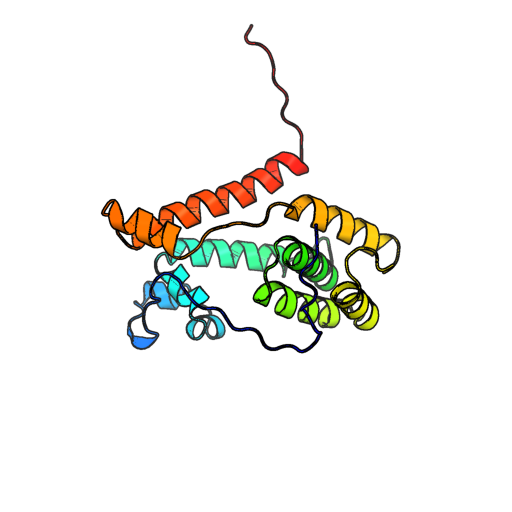083 -16.023 -2.718 1.00 88.75 116 GLU A N 1
ATOM 899 C CA . GLU A 1 116 ? -13.437 -16.191 -3.259 1.00 88.75 116 GLU A CA 1
ATOM 900 C C . GLU A 1 116 ? -14.514 -16.260 -2.167 1.00 88.75 116 GLU A C 1
ATOM 902 O O . GLU A 1 116 ? -15.574 -15.645 -2.306 1.00 88.75 116 GLU A O 1
ATOM 907 N N . GLU A 1 117 ? -14.244 -16.980 -1.077 1.00 89.38 117 GLU A N 1
ATOM 908 C CA . GLU A 1 117 ? -15.185 -17.208 0.028 1.00 89.38 117 GLU A CA 1
ATOM 909 C C . GLU A 1 117 ? -15.066 -16.148 1.135 1.00 89.38 117 GLU A C 1
ATOM 911 O O . GLU A 1 117 ? -16.026 -15.906 1.870 1.00 89.38 117 GLU A O 1
ATOM 916 N N . GLY A 1 118 ? -13.926 -15.456 1.221 1.00 87.81 118 GLY A N 1
ATOM 917 C CA . GLY A 1 118 ? -13.658 -14.420 2.216 1.00 87.81 118 GLY A CA 1
ATOM 918 C C . GLY A 1 118 ? -13.039 -14.955 3.511 1.00 87.81 118 GLY A C 1
ATOM 919 O O . GLY A 1 118 ? -12.704 -16.128 3.633 1.00 87.81 118 GLY A O 1
ATOM 920 N N . LEU A 1 119 ? -12.873 -14.064 4.495 1.00 87.94 119 LEU A N 1
ATOM 921 C CA . LEU A 1 119 ? -12.052 -14.306 5.696 1.00 87.94 119 LEU A CA 1
ATOM 922 C C . LEU A 1 119 ? -12.529 -15.451 6.601 1.00 87.94 119 LEU A C 1
ATOM 924 O O . LEU A 1 119 ? -11.739 -15.957 7.392 1.00 87.94 119 LEU A O 1
ATOM 928 N N . GLU A 1 120 ? -13.790 -15.865 6.473 1.00 87.75 120 GLU A N 1
ATOM 929 C CA . GLU A 1 120 ? -14.366 -16.981 7.232 1.00 87.75 120 GLU A CA 1
ATOM 930 C C . GLU A 1 120 ? -13.937 -18.357 6.690 1.00 87.75 120 GLU A C 1
ATOM 932 O O . GLU A 1 120 ? -14.231 -19.382 7.305 1.00 87.75 120 GLU A O 1
ATOM 937 N N . SER A 1 121 ? -13.255 -18.411 5.538 1.00 91.31 121 SER A N 1
ATOM 938 C CA . SER A 1 121 ? -12.753 -19.666 4.980 1.00 91.31 121 SER A CA 1
ATOM 939 C C . SER A 1 121 ? -11.696 -20.283 5.900 1.00 91.31 121 SER A C 1
ATOM 941 O O . SER A 1 121 ? -10.713 -19.623 6.248 1.00 91.31 121 SER A O 1
ATOM 943 N N . ASP A 1 122 ? -11.832 -21.567 6.231 1.00 93.06 122 ASP A N 1
ATOM 944 C CA . ASP A 1 122 ? -10.800 -22.263 6.996 1.00 93.06 122 ASP A CA 1
ATOM 945 C C . ASP A 1 122 ? -9.599 -22.598 6.096 1.00 93.06 122 ASP A C 1
ATOM 947 O O . ASP A 1 122 ? -9.689 -23.411 5.172 1.00 93.06 122 ASP A O 1
ATOM 951 N N . VAL A 1 123 ? -8.458 -21.964 6.368 1.00 94.69 123 VAL A N 1
ATOM 952 C CA . VAL A 1 123 ? -7.161 -22.218 5.719 1.00 94.69 123 VAL A CA 1
ATOM 953 C C . VAL A 1 123 ? -6.128 -22.764 6.714 1.00 94.69 123 VAL A C 1
ATOM 955 O O . VAL A 1 123 ? -4.913 -22.702 6.488 1.00 94.69 123 VAL A O 1
ATOM 958 N N . GLY A 1 124 ? -6.604 -23.356 7.810 1.00 95.25 124 GLY A N 1
ATOM 959 C CA . GLY A 1 124 ? -5.807 -23.957 8.868 1.00 95.25 124 GLY A CA 1
ATOM 960 C C . GLY A 1 124 ? -5.335 -22.945 9.911 1.00 95.25 124 GLY A C 1
ATOM 961 O O . GLY A 1 124 ? -5.045 -21.787 9.610 1.00 95.25 124 GLY A O 1
ATOM 962 N N . TYR A 1 125 ? -5.191 -23.416 11.154 1.00 94.75 125 TYR A N 1
ATOM 963 C CA . TYR A 1 125 ? -5.005 -22.576 12.346 1.00 94.75 125 TYR A CA 1
ATOM 964 C C . TYR A 1 125 ? -3.966 -21.458 12.182 1.00 94.75 125 TYR A C 1
ATOM 966 O O . TYR A 1 125 ? -4.275 -20.293 12.419 1.00 94.75 125 TYR A O 1
ATOM 974 N N . ARG A 1 126 ? -2.754 -21.788 11.712 1.00 95.44 126 ARG A N 1
ATOM 975 C CA . ARG A 1 126 ? -1.674 -20.805 11.526 1.00 95.44 126 ARG A CA 1
ATOM 976 C C . ARG A 1 126 ? -2.086 -19.668 10.589 1.00 95.44 126 ARG A C 1
ATOM 978 O O . ARG A 1 126 ? -1.855 -18.507 10.912 1.00 95.44 126 ARG A O 1
ATOM 985 N N . TRP A 1 127 ? -2.666 -19.992 9.435 1.00 96.88 127 TRP A N 1
ATOM 986 C CA . TRP A 1 127 ? -3.064 -18.981 8.458 1.00 96.88 127 TRP A CA 1
ATOM 987 C C . TRP A 1 127 ? -4.316 -18.240 8.904 1.00 96.88 127 TRP A C 1
ATOM 989 O O . TRP A 1 127 ? -4.337 -17.027 8.763 1.00 96.88 127 TRP A O 1
ATOM 999 N N . ASN A 1 128 ? -5.280 -18.901 9.547 1.00 96.50 128 ASN A N 1
ATOM 1000 C CA . ASN A 1 128 ? -6.442 -18.223 10.129 1.00 96.50 128 ASN A CA 1
ATOM 1001 C C . ASN A 1 128 ? -6.004 -17.165 11.161 1.00 96.50 128 ASN A C 1
ATOM 1003 O O . ASN A 1 128 ? -6.500 -16.041 11.144 1.00 96.50 128 ASN A O 1
ATOM 1007 N N . SER A 1 129 ? -5.016 -17.467 12.016 1.00 94.56 129 SER A N 1
ATOM 1008 C CA . SER A 1 129 ? -4.456 -16.476 12.948 1.00 94.56 129 SER A CA 1
ATOM 1009 C C . SER A 1 129 ? -3.819 -15.284 12.224 1.00 94.56 129 SER A C 1
ATOM 1011 O O . SER A 1 129 ? -4.005 -14.141 12.638 1.00 94.56 129 SER A O 1
ATOM 1013 N N . MET A 1 130 ? -3.091 -15.533 11.132 1.00 96.12 130 MET A N 1
ATOM 1014 C CA . MET A 1 130 ? -2.477 -14.476 10.321 1.00 96.12 130 MET A CA 1
ATOM 1015 C C . MET A 1 130 ? -3.514 -13.635 9.575 1.00 96.12 130 MET A C 1
ATOM 1017 O O . MET A 1 130 ? -3.391 -12.414 9.546 1.00 96.12 130 MET A O 1
ATOM 1021 N N . VAL A 1 131 ? -4.538 -14.276 9.007 1.00 95.62 131 VAL A N 1
ATOM 1022 C CA . VAL A 1 131 ? -5.669 -13.635 8.329 1.00 95.62 131 VAL A CA 1
ATOM 1023 C C . VAL A 1 131 ? -6.380 -12.696 9.301 1.00 95.62 131 VAL A C 1
ATOM 1025 O O . VAL A 1 131 ? -6.530 -11.517 8.995 1.00 95.62 131 VAL A O 1
ATOM 1028 N N . ASN A 1 132 ? -6.713 -13.168 10.504 1.00 93.88 132 ASN A N 1
ATOM 1029 C CA . ASN A 1 132 ? -7.365 -12.348 11.528 1.00 93.88 132 ASN A CA 1
ATOM 1030 C C . ASN A 1 132 ? -6.503 -11.148 11.948 1.00 93.88 132 ASN A C 1
ATOM 1032 O O . ASN A 1 132 ? -6.996 -10.023 12.024 1.00 93.88 132 ASN A O 1
ATOM 1036 N N . ALA A 1 133 ? -5.203 -11.358 12.180 1.00 92.62 133 ALA A N 1
ATOM 1037 C CA . ALA A 1 133 ? -4.290 -10.275 12.541 1.00 92.62 133 ALA A CA 1
ATOM 1038 C C . ALA A 1 133 ? -4.146 -9.236 11.413 1.00 92.62 133 ALA A C 1
ATOM 1040 O O . ALA A 1 133 ? -4.255 -8.034 11.660 1.00 92.62 133 ALA A O 1
ATOM 1041 N N . ALA A 1 134 ? -3.948 -9.690 10.171 1.00 93.31 134 ALA A N 1
ATOM 1042 C CA . ALA A 1 134 ? -3.833 -8.820 9.004 1.00 93.31 134 ALA A CA 1
ATOM 1043 C C . ALA A 1 134 ? -5.128 -8.034 8.757 1.00 93.31 134 ALA A C 1
ATOM 1045 O O . ALA A 1 134 ? -5.074 -6.837 8.475 1.00 93.31 134 ALA A O 1
ATOM 1046 N N . ALA A 1 135 ? -6.287 -8.675 8.917 1.00 91.25 135 ALA A N 1
ATOM 1047 C CA . ALA A 1 135 ? -7.579 -8.025 8.756 1.00 91.25 135 ALA A CA 1
ATOM 1048 C C . ALA A 1 135 ? -7.795 -6.911 9.792 1.00 91.25 135 ALA A C 1
ATOM 1050 O O . ALA A 1 135 ? -8.161 -5.794 9.422 1.00 91.25 135 ALA A O 1
ATOM 1051 N N . ASN A 1 136 ? -7.487 -7.178 11.065 1.00 88.38 136 ASN A N 1
ATOM 1052 C CA . ASN A 1 136 ? -7.602 -6.188 12.139 1.00 88.38 136 ASN A CA 1
ATOM 1053 C C . ASN A 1 136 ? -6.667 -4.987 11.924 1.00 88.38 136 ASN A C 1
ATOM 1055 O O . ASN A 1 136 ? -7.087 -3.843 12.085 1.00 88.38 136 ASN A O 1
ATOM 1059 N N . LEU A 1 137 ? -5.423 -5.227 11.495 1.00 88.19 137 LEU A N 1
ATOM 1060 C CA . LEU A 1 137 ? -4.453 -4.163 11.204 1.00 88.19 137 LEU A CA 1
ATOM 1061 C C . LEU A 1 137 ? -4.866 -3.296 9.995 1.00 88.19 137 LEU A C 1
ATOM 1063 O O . LEU A 1 137 ? -4.524 -2.113 9.905 1.00 88.19 137 LEU A O 1
ATOM 1067 N N . ALA A 1 138 ? -5.604 -3.878 9.048 1.00 85.81 138 ALA A N 1
ATOM 1068 C CA . ALA A 1 138 ? -5.983 -3.239 7.794 1.00 85.81 138 ALA A CA 1
ATOM 1069 C C . ALA A 1 138 ? -7.295 -2.437 7.849 1.00 85.81 138 ALA A C 1
ATOM 1071 O O . ALA A 1 138 ? -7.541 -1.671 6.920 1.00 85.81 138 ALA A O 1
ATOM 1072 N N . ALA A 1 139 ? -8.104 -2.574 8.906 1.00 73.88 139 ALA A N 1
ATOM 1073 C CA . ALA A 1 139 ? -9.547 -2.276 8.958 1.00 73.88 139 ALA A CA 1
ATOM 1074 C C . ALA A 1 139 ? -10.029 -0.880 8.498 1.00 73.88 139 ALA A C 1
ATOM 1076 O O . ALA A 1 139 ? -11.225 -0.684 8.289 1.00 73.88 139 ALA A O 1
ATOM 1077 N N . VAL A 1 140 ? -9.138 0.089 8.287 1.00 77.56 140 VAL A N 1
ATOM 1078 C CA . VAL A 1 140 ? -9.493 1.408 7.750 1.00 77.56 140 VAL A CA 1
ATOM 1079 C C . VAL A 1 140 ? -9.231 1.465 6.246 1.00 77.56 140 VAL A C 1
ATOM 1081 O O . VAL A 1 140 ? -8.078 1.516 5.804 1.00 77.56 140 VAL A O 1
ATOM 1084 N N . ARG A 1 141 ? -10.316 1.520 5.465 1.00 79.00 141 ARG A N 1
ATOM 1085 C CA . ARG A 1 141 ? -10.279 1.848 4.035 1.00 79.00 141 ARG A CA 1
ATOM 1086 C C . ARG A 1 141 ? -10.051 3.357 3.854 1.00 79.00 141 ARG A C 1
ATOM 1088 O O . ARG A 1 141 ? -10.843 4.131 4.390 1.00 79.00 141 ARG A O 1
ATOM 1095 N N . PRO A 1 142 ? -9.027 3.790 3.097 1.00 81.56 142 PRO A N 1
ATOM 1096 C CA . PRO A 1 142 ? -8.895 5.195 2.727 1.00 81.56 142 PRO A CA 1
ATOM 1097 C C . PRO A 1 142 ? -10.034 5.598 1.778 1.00 81.56 142 PRO A C 1
ATOM 1099 O O . PRO A 1 142 ? -10.385 4.842 0.868 1.00 81.56 142 PRO A O 1
ATOM 1102 N N . VAL A 1 143 ? -10.600 6.785 1.992 1.00 84.81 143 VAL A N 1
ATOM 1103 C CA . VAL A 1 143 ? -11.629 7.386 1.136 1.00 84.81 143 VAL A CA 1
ATOM 1104 C C . VAL A 1 143 ? -11.081 8.727 0.666 1.00 84.81 143 VAL A C 1
ATOM 1106 O O . VAL A 1 143 ? -10.961 9.650 1.462 1.00 84.81 143 VAL A O 1
ATOM 1109 N N . ILE A 1 144 ? -10.669 8.774 -0.597 1.00 85.62 144 ILE A N 1
ATOM 1110 C CA . ILE A 1 144 ? -10.332 9.996 -1.325 1.00 85.62 144 ILE A CA 1
ATOM 1111 C C . ILE A 1 144 ? -10.779 9.803 -2.775 1.00 85.62 144 ILE A C 1
ATOM 1113 O O . ILE A 1 144 ? -10.576 8.721 -3.347 1.00 85.62 144 ILE A O 1
ATOM 1117 N N . ASP A 1 145 ? -11.404 10.814 -3.361 1.00 87.69 145 ASP A N 1
ATOM 1118 C CA . ASP A 1 145 ? -11.837 10.813 -4.755 1.00 87.69 145 ASP A CA 1
ATOM 1119 C C . ASP A 1 145 ? -11.451 12.107 -5.494 1.00 87.69 145 ASP A C 1
ATOM 1121 O O . ASP A 1 145 ? -10.697 12.942 -4.992 1.00 87.69 145 ASP A O 1
ATOM 1125 N N . GLN A 1 146 ? -11.914 12.242 -6.740 1.00 88.94 146 GLN A N 1
ATOM 1126 C CA . GLN A 1 146 ? -11.599 13.398 -7.577 1.00 88.94 146 GLN A CA 1
ATOM 1127 C C . GLN A 1 146 ? -12.106 14.720 -6.978 1.00 88.94 146 GLN A C 1
ATOM 1129 O O . GLN A 1 146 ? -11.442 15.738 -7.145 1.00 88.94 146 GLN A O 1
ATOM 1134 N N . ASN A 1 147 ? -13.228 14.724 -6.250 1.00 93.56 147 ASN A N 1
ATOM 1135 C CA . ASN A 1 147 ? -13.770 15.940 -5.642 1.00 93.56 147 ASN A CA 1
ATOM 1136 C C . ASN A 1 147 ? -12.864 16.457 -4.522 1.00 93.56 147 ASN A C 1
ATOM 1138 O O . ASN A 1 147 ? -12.730 17.670 -4.366 1.00 93.56 147 ASN A O 1
ATOM 1142 N N . ASP A 1 148 ? -12.227 15.565 -3.758 1.00 94.25 148 ASP A N 1
ATOM 1143 C CA . ASP A 1 148 ? -11.253 15.954 -2.734 1.00 94.25 148 ASP A CA 1
ATOM 1144 C C . ASP A 1 148 ? -10.034 16.630 -3.379 1.00 94.25 148 ASP A C 1
ATOM 1146 O O . ASP A 1 148 ? -9.599 17.697 -2.946 1.00 94.25 148 ASP A O 1
ATOM 1150 N N . VAL A 1 149 ? -9.523 16.041 -4.467 1.00 94.12 149 VAL A N 1
ATOM 1151 C CA . VAL A 1 149 ? -8.403 16.596 -5.244 1.00 94.12 149 VAL A CA 1
ATOM 1152 C C . VAL A 1 149 ? -8.772 17.952 -5.848 1.00 94.12 149 VAL A C 1
ATOM 1154 O O . VAL A 1 149 ? -8.007 18.908 -5.732 1.00 94.12 149 VAL A O 1
ATOM 1157 N N . ASP A 1 150 ? -9.951 18.066 -6.456 1.00 93.88 150 ASP A N 1
ATOM 1158 C CA . ASP A 1 150 ? -10.416 19.312 -7.067 1.00 93.88 150 ASP A CA 1
ATOM 1159 C C . ASP A 1 150 ? -10.690 20.394 -6.016 1.00 93.88 150 ASP A C 1
ATOM 1161 O O . ASP A 1 150 ? -10.450 21.574 -6.269 1.00 93.88 150 ASP A O 1
ATOM 1165 N N . SER A 1 151 ? -11.112 20.006 -4.810 1.00 96.31 151 SER A N 1
ATOM 1166 C CA . SER A 1 151 ? -11.258 20.928 -3.680 1.00 96.31 151 SER A CA 1
ATOM 1167 C C . SER A 1 151 ? -9.907 21.500 -3.244 1.00 96.31 151 SER A C 1
ATOM 1169 O O . SER A 1 151 ? -9.806 22.709 -3.044 1.00 96.31 151 SER A O 1
ATOM 1171 N N . LEU A 1 152 ? -8.856 20.674 -3.165 1.00 96.00 152 LEU A N 1
ATOM 1172 C CA . LEU A 1 152 ? -7.491 21.139 -2.877 1.00 96.00 152 LEU A CA 1
ATOM 1173 C C . LEU A 1 152 ? -6.942 22.034 -4.002 1.00 96.00 152 LEU A C 1
ATOM 1175 O O . LEU A 1 152 ? -6.340 23.074 -3.738 1.00 96.00 152 LEU A O 1
ATOM 1179 N N . ARG A 1 153 ? -7.208 21.704 -5.272 1.00 94.69 153 ARG A N 1
ATOM 1180 C CA . ARG A 1 153 ? -6.882 22.610 -6.391 1.00 94.69 153 ARG A CA 1
ATOM 1181 C C . ARG A 1 153 ? -7.620 23.940 -6.270 1.00 94.69 153 ARG A C 1
ATOM 1183 O O . ARG A 1 153 ? -7.039 24.994 -6.516 1.00 94.69 153 ARG A O 1
ATOM 1190 N N . GLY A 1 154 ? -8.885 23.906 -5.851 1.00 96.75 154 GLY A N 1
ATOM 1191 C CA . GLY A 1 154 ? -9.717 25.087 -5.625 1.00 96.75 154 GLY A CA 1
ATOM 1192 C C . GLY A 1 154 ? -9.162 26.045 -4.567 1.00 96.75 154 GLY A C 1
ATOM 1193 O O . GLY A 1 154 ? -9.458 27.238 -4.625 1.00 96.75 154 GLY A O 1
ATOM 1194 N N . THR A 1 155 ? -8.319 25.566 -3.643 1.00 97.00 155 THR A N 1
ATOM 1195 C CA . THR A 1 155 ? -7.612 26.416 -2.669 1.00 97.00 155 THR A CA 1
ATOM 1196 C C . THR A 1 155 ? -6.297 26.994 -3.194 1.00 97.00 155 THR A C 1
ATOM 1198 O O . THR A 1 155 ? -5.641 27.746 -2.477 1.00 97.00 155 THR A O 1
ATOM 1201 N N . GLY A 1 156 ? -5.915 26.675 -4.433 1.00 96.81 156 GLY A N 1
ATOM 1202 C CA . GLY A 1 156 ? -4.688 27.146 -5.073 1.00 96.81 156 GLY A CA 1
ATOM 1203 C C . GLY A 1 156 ? -3.469 26.251 -4.853 1.00 96.81 156 GLY A C 1
ATOM 1204 O O . GLY A 1 156 ? -2.361 26.717 -5.105 1.00 96.81 156 GLY A O 1
ATOM 1205 N N . PHE A 1 157 ? -3.650 25.006 -4.392 1.00 97.19 157 PHE A N 1
ATOM 1206 C CA . PHE A 1 157 ? -2.530 24.078 -4.203 1.00 97.19 157 PHE A CA 1
ATOM 1207 C C . PHE A 1 157 ? -1.940 23.647 -5.548 1.00 97.19 157 PHE A C 1
ATOM 1209 O O . PHE A 1 157 ? -2.678 23.371 -6.501 1.00 97.19 157 PHE A O 1
ATOM 1216 N N . SER A 1 158 ? -0.614 23.544 -5.607 1.00 94.38 158 SER A N 1
ATOM 1217 C CA . SER A 1 158 ? 0.080 22.894 -6.718 1.00 94.38 158 SER A CA 1
ATOM 1218 C C . SER A 1 158 ? -0.126 21.373 -6.690 1.00 94.38 158 SER A C 1
ATOM 1220 O O . SER A 1 158 ? -0.557 20.792 -5.692 1.00 94.38 158 SER A O 1
ATOM 1222 N N . GLU A 1 159 ? 0.202 20.692 -7.790 1.00 88.81 159 GLU A N 1
ATOM 1223 C CA . GLU A 1 159 ? 0.134 19.224 -7.845 1.00 88.81 159 GLU A CA 1
ATOM 1224 C C . GLU A 1 159 ? 1.107 18.577 -6.841 1.00 88.81 159 GLU A C 1
ATOM 1226 O O . GLU A 1 159 ? 0.795 17.534 -6.267 1.00 88.81 159 GLU A O 1
ATOM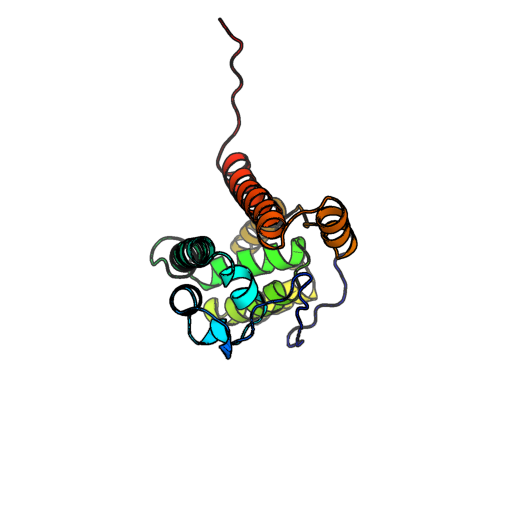 1231 N N . GLU A 1 160 ? 2.263 19.204 -6.602 1.00 91.88 160 GLU A N 1
ATOM 1232 C CA . GLU A 1 160 ? 3.245 18.788 -5.597 1.00 91.88 160 GLU A CA 1
ATOM 1233 C C . GLU A 1 160 ? 2.687 18.934 -4.175 1.00 91.88 160 GLU A C 1
ATOM 1235 O O . GLU A 1 160 ? 2.793 18.003 -3.384 1.00 91.88 160 GLU A O 1
ATOM 1240 N N . GLU A 1 161 ? 2.013 20.043 -3.863 1.00 94.88 161 GLU A N 1
ATOM 1241 C CA . GLU A 1 161 ? 1.401 20.251 -2.543 1.00 94.88 161 GLU A CA 1
ATOM 1242 C C . GLU A 1 161 ? 0.257 19.258 -2.276 1.00 94.88 161 GLU A C 1
ATOM 1244 O O . GLU A 1 161 ? 0.130 18.721 -1.174 1.00 94.88 161 GLU A O 1
ATOM 1249 N N . ILE A 1 162 ? -0.561 18.949 -3.289 1.00 94.19 162 ILE A N 1
ATOM 1250 C CA . ILE A 1 162 ? -1.599 17.909 -3.183 1.00 94.19 162 ILE A CA 1
ATOM 1251 C C . ILE A 1 162 ? -0.959 16.538 -2.942 1.00 94.19 162 ILE A C 1
ATOM 1253 O O . ILE A 1 162 ? -1.439 15.757 -2.112 1.00 94.19 162 ILE A O 1
ATOM 1257 N N . LEU A 1 163 ? 0.134 16.241 -3.647 1.00 92.56 163 LEU A N 1
ATOM 1258 C CA . LEU A 1 163 ? 0.881 15.004 -3.458 1.00 92.56 163 LEU A CA 1
ATOM 1259 C C . LEU A 1 163 ? 1.455 14.909 -2.034 1.00 92.56 163 LEU A C 1
ATOM 1261 O O . LEU A 1 163 ? 1.357 13.848 -1.416 1.00 92.56 163 LEU A O 1
ATOM 1265 N N . ASP A 1 164 ? 1.953 16.011 -1.474 1.00 93.56 164 ASP A N 1
ATOM 1266 C CA . ASP A 1 164 ? 2.465 16.077 -0.102 1.00 93.56 164 ASP A CA 1
ATOM 1267 C C . ASP A 1 164 ? 1.381 15.818 0.955 1.00 93.56 164 ASP A C 1
ATOM 1269 O O . ASP A 1 164 ? 1.623 15.091 1.929 1.00 93.56 164 ASP A O 1
ATOM 1273 N N . VAL A 1 165 ? 0.159 16.328 0.761 1.00 94.69 165 VAL A N 1
ATOM 1274 C CA . VAL A 1 165 ? -0.991 16.015 1.635 1.00 94.69 165 VAL A CA 1
ATOM 1275 C C . VAL A 1 165 ? -1.265 14.509 1.651 1.00 94.69 165 VAL A C 1
ATOM 1277 O O . VAL A 1 165 ? -1.461 13.913 2.718 1.00 94.69 165 VAL A O 1
ATOM 1280 N N . VAL A 1 166 ? -1.234 13.868 0.480 1.00 91.94 166 VAL A N 1
ATOM 1281 C CA . VAL A 1 166 ? -1.444 12.420 0.355 1.00 91.94 166 VAL A CA 1
ATOM 1282 C C . VAL A 1 166 ? -0.290 11.645 0.993 1.00 91.94 166 VAL A C 1
ATOM 1284 O O . VAL A 1 166 ? -0.538 10.726 1.778 1.00 91.94 166 VAL A O 1
ATOM 1287 N N . HIS A 1 167 ? 0.963 12.006 0.700 1.00 90.94 167 HIS A N 1
ATOM 1288 C CA . HIS A 1 167 ? 2.148 11.330 1.228 1.00 90.94 167 HIS A CA 1
ATOM 1289 C C . HIS A 1 167 ? 2.220 11.394 2.752 1.00 90.94 167 HIS A C 1
ATOM 1291 O O . HIS A 1 167 ? 2.372 10.356 3.399 1.00 90.94 167 HIS A O 1
ATOM 1297 N N . SER A 1 168 ? 2.068 12.586 3.329 1.00 92.69 168 SER A N 1
ATOM 1298 C CA . SER A 1 168 ? 2.123 12.787 4.778 1.00 92.69 168 SER A CA 1
ATOM 1299 C C . SER A 1 168 ? 1.024 11.999 5.496 1.00 92.69 168 SER A C 1
ATOM 1301 O O . SER A 1 168 ? 1.310 11.229 6.417 1.00 92.69 168 SER A O 1
ATOM 1303 N N . THR A 1 169 ? -0.220 12.099 5.024 1.00 92.88 169 THR A N 1
ATOM 1304 C CA . THR A 1 169 ? -1.366 11.404 5.626 1.00 92.88 169 THR A CA 1
ATOM 1305 C C . THR A 1 169 ? -1.233 9.884 5.503 1.00 92.88 169 THR A C 1
ATOM 1307 O O . THR A 1 169 ? -1.442 9.158 6.479 1.00 92.88 169 THR A O 1
ATOM 1310 N N . ALA A 1 170 ? -0.841 9.373 4.331 1.00 90.94 170 ALA A N 1
ATOM 1311 C CA . ALA A 1 170 ? -0.666 7.939 4.107 1.00 90.94 170 ALA A CA 1
ATOM 1312 C C . ALA A 1 170 ? 0.499 7.362 4.926 1.00 90.94 170 ALA A C 1
ATOM 1314 O O . ALA A 1 170 ? 0.364 6.282 5.510 1.00 90.94 170 ALA A O 1
ATOM 1315 N N . PHE A 1 171 ? 1.622 8.082 5.010 1.00 90.69 171 PHE A N 1
ATOM 1316 C CA . PHE A 1 171 ? 2.764 7.679 5.826 1.00 90.69 171 PHE A CA 1
ATOM 1317 C C . PHE A 1 171 ? 2.391 7.600 7.307 1.00 90.69 171 PHE A C 1
ATOM 1319 O O . PHE A 1 171 ? 2.666 6.586 7.949 1.00 90.69 171 PHE A O 1
ATOM 1326 N N . PHE A 1 172 ? 1.698 8.604 7.850 1.00 89.25 172 PHE A N 1
ATOM 1327 C CA . PHE A 1 172 ? 1.249 8.550 9.241 1.00 89.25 172 PHE A CA 1
ATOM 1328 C C . PHE A 1 172 ? 0.190 7.475 9.473 1.00 89.25 172 PHE A C 1
ATOM 1330 O O . PHE A 1 172 ? 0.198 6.831 10.517 1.00 89.25 172 PHE A O 1
ATOM 1337 N N . ALA A 1 173 ? -0.671 7.185 8.497 1.00 90.50 173 ALA A N 1
ATOM 1338 C CA . ALA A 1 173 ? -1.583 6.051 8.592 1.00 90.50 173 ALA A CA 1
ATOM 1339 C C . ALA A 1 173 ? -0.830 4.705 8.666 1.00 90.50 173 ALA A C 1
ATOM 1341 O O . ALA A 1 173 ? -1.278 3.787 9.357 1.00 90.50 173 ALA A O 1
ATOM 1342 N N . TRP A 1 174 ? 0.308 4.567 7.979 1.00 90.50 174 TRP A N 1
ATOM 1343 C CA . TRP A 1 174 ? 1.210 3.419 8.133 1.00 90.50 174 TRP A CA 1
ATOM 1344 C C . TRP A 1 174 ? 1.907 3.424 9.503 1.00 90.50 174 TRP A C 1
ATOM 1346 O O . TRP A 1 174 ? 1.881 2.411 10.201 1.00 90.50 174 TRP A O 1
ATOM 1356 N N . ALA A 1 175 ? 2.452 4.565 9.932 1.00 86.88 175 ALA A N 1
ATOM 1357 C CA . ALA A 1 175 ? 3.146 4.699 11.212 1.00 86.88 175 ALA A CA 1
ATOM 1358 C C . ALA A 1 175 ? 2.224 4.413 12.410 1.00 86.88 175 ALA A C 1
ATOM 1360 O O . ALA A 1 175 ? 2.598 3.659 13.305 1.00 86.88 175 ALA A O 1
ATOM 1361 N N . ASN A 1 176 ? 0.993 4.930 12.395 1.00 86.50 176 ASN A N 1
ATOM 1362 C CA . ASN A 1 176 ? -0.004 4.707 13.445 1.00 86.50 176 ASN A CA 1
ATOM 1363 C C . ASN A 1 176 ? -0.371 3.227 13.574 1.00 86.50 176 ASN A C 1
ATOM 1365 O O . ASN A 1 176 ? -0.498 2.725 14.687 1.00 86.50 176 ASN A O 1
ATOM 1369 N N . ARG A 1 177 ? -0.483 2.501 12.452 1.00 88.56 177 ARG A N 1
ATOM 1370 C CA . ARG A 1 177 ? -0.713 1.048 12.466 1.00 88.56 177 ARG A CA 1
ATOM 1371 C C . ARG A 1 177 ? 0.408 0.315 13.190 1.00 88.56 177 ARG A C 1
ATOM 1373 O O . ARG A 1 177 ? 0.121 -0.576 13.980 1.00 88.56 177 ARG A O 1
ATOM 1380 N N . LEU A 1 178 ? 1.664 0.697 12.969 1.00 86.56 178 LEU A N 1
ATOM 1381 C CA . LEU A 1 178 ? 2.787 0.116 13.705 1.00 86.56 178 LEU A CA 1
ATOM 1382 C C . LEU A 1 178 ? 2.739 0.500 15.186 1.00 86.56 178 LEU A C 1
ATOM 1384 O O . LEU A 1 178 ? 2.763 -0.379 16.042 1.00 86.56 178 LEU A O 1
ATOM 1388 N N . LEU A 1 179 ? 2.617 1.794 15.483 1.00 82.88 179 LEU A N 1
ATOM 1389 C CA . LEU A 1 179 ? 2.657 2.320 16.846 1.00 82.88 179 LEU A CA 1
ATOM 1390 C C . LEU A 1 179 ? 1.570 1.704 17.740 1.00 82.88 179 LEU A C 1
ATOM 1392 O O . LEU A 1 179 ? 1.861 1.296 18.857 1.00 82.88 179 LEU A O 1
ATOM 1396 N N . MET A 1 180 ? 0.338 1.609 17.236 1.00 82.38 180 MET A N 1
ATOM 1397 C CA . MET A 1 180 ? -0.827 1.161 18.008 1.00 82.38 180 MET A CA 1
ATOM 1398 C C . MET A 1 180 ? -0.954 -0.360 18.135 1.00 82.38 180 MET A C 1
ATOM 1400 O O . MET A 1 180 ? -1.733 -0.824 18.960 1.00 82.38 180 MET A O 1
ATOM 1404 N N . THR A 1 181 ? -0.271 -1.146 17.295 1.00 83.06 181 THR A N 1
ATOM 1405 C CA . THR A 1 181 ? -0.392 -2.619 17.325 1.00 83.06 181 THR A CA 1
ATOM 1406 C C . THR A 1 181 ? 0.852 -3.335 17.825 1.00 83.06 181 THR A C 1
ATOM 1408 O O . THR A 1 181 ? 0.755 -4.484 18.250 1.00 83.06 181 THR A O 1
ATOM 1411 N N . LEU A 1 182 ? 2.012 -2.673 17.808 1.00 80.88 182 LEU A N 1
ATOM 1412 C CA . LEU A 1 182 ? 3.249 -3.208 18.379 1.00 80.88 182 LEU A CA 1
ATOM 1413 C C . LEU A 1 182 ? 3.428 -2.836 19.861 1.00 80.88 182 LEU A C 1
ATOM 1415 O O . LEU A 1 182 ? 4.336 -3.359 20.503 1.00 80.88 182 LEU A O 1
ATOM 1419 N N . GLY A 1 183 ? 2.581 -1.958 20.408 1.00 76.00 183 GLY A N 1
ATOM 1420 C CA . GLY A 1 183 ? 2.606 -1.531 21.806 1.00 76.00 183 GLY A CA 1
ATOM 1421 C C . GLY A 1 183 ? 1.357 -0.738 22.199 1.00 76.00 183 GLY A C 1
ATOM 1422 O O . GLY A 1 183 ? 0.442 -0.572 21.396 1.00 76.00 183 GLY A O 1
ATOM 1423 N N . GLU A 1 184 ? 1.326 -0.245 23.438 1.00 75.00 184 GLU A N 1
ATOM 1424 C CA . GLU A 1 184 ? 0.232 0.570 23.977 1.00 75.00 184 GLU A CA 1
ATOM 1425 C C . GLU A 1 184 ? 0.743 1.916 24.507 1.00 75.00 184 GLU A C 1
ATOM 1427 O O . GLU A 1 184 ? 1.869 2.032 24.994 1.00 75.00 184 GLU A O 1
ATOM 1432 N N . THR A 1 185 ? -0.079 2.959 24.389 1.00 79.50 185 THR A N 1
ATOM 1433 C CA . THR A 1 185 ? 0.251 4.282 24.925 1.00 79.50 185 THR A CA 1
ATOM 1434 C C . THR A 1 185 ? 0.040 4.296 26.434 1.00 79.50 185 THR A C 1
ATOM 1436 O O . THR A 1 185 ? -1.084 4.156 26.906 1.00 79.50 185 THR A O 1
ATOM 1439 N N . THR A 1 186 ? 1.105 4.538 27.194 1.00 82.00 186 THR A N 1
ATOM 1440 C CA . THR A 1 186 ? 1.009 4.834 28.626 1.00 82.00 186 THR A CA 1
ATOM 1441 C C . THR A 1 186 ? 0.942 6.342 28.828 1.00 82.00 186 THR A C 1
ATOM 1443 O O . THR A 1 186 ? 1.841 7.062 28.392 1.00 82.00 186 THR A O 1
ATOM 1446 N N . VAL A 1 187 ? -0.099 6.823 29.503 1.00 79.19 187 VAL A N 1
ATOM 1447 C CA . VAL A 1 187 ? -0.198 8.223 29.927 1.00 79.19 187 VAL A CA 1
ATOM 1448 C C . VAL A 1 187 ? 0.188 8.291 31.398 1.00 79.19 187 VAL A C 1
ATOM 1450 O O . VAL A 1 187 ? -0.424 7.625 32.229 1.00 79.19 187 VAL A O 1
ATOM 1453 N N . SER A 1 188 ? 1.219 9.068 31.714 1.00 73.69 188 SER A N 1
ATOM 1454 C CA . SER A 1 188 ? 1.541 9.457 33.086 1.00 73.69 188 SER A CA 1
ATOM 1455 C C . SER A 1 188 ? 1.047 10.878 33.319 1.00 73.69 188 SER A C 1
ATOM 1457 O O . SER A 1 188 ? 1.343 11.758 32.505 1.00 73.69 188 SER A O 1
ATOM 1459 N N . ASP A 1 189 ? 0.338 11.107 34.422 1.00 65.69 189 ASP A N 1
ATOM 1460 C CA . ASP A 1 189 ? -0.026 12.463 34.828 1.00 65.69 189 ASP A CA 1
ATOM 1461 C C . ASP A 1 189 ? 1.241 13.298 35.096 1.00 65.69 189 ASP A C 1
ATOM 1463 O O . ASP A 1 189 ? 2.243 12.756 35.582 1.00 65.69 189 ASP A O 1
ATOM 1467 N N . PRO A 1 190 ? 1.236 14.605 34.768 1.00 65.50 190 PRO A N 1
ATOM 1468 C CA . PRO A 1 190 ? 2.326 15.487 35.155 1.00 65.50 190 PRO A CA 1
ATOM 1469 C C . PRO A 1 190 ? 2.468 15.509 36.683 1.00 65.50 190 PRO A C 1
ATOM 1471 O O . PRO A 1 190 ? 1.464 15.569 37.395 1.00 65.50 190 PRO A O 1
ATOM 1474 N N . ALA A 1 191 ? 3.716 15.453 37.155 1.00 63.66 191 ALA A N 1
ATOM 1475 C CA . ALA A 1 191 ? 4.075 15.582 38.569 1.00 63.66 191 ALA A CA 1
ATOM 1476 C C . ALA A 1 191 ? 3.699 16.950 39.159 1.00 63.66 191 ALA A C 1
ATOM 1478 O O . ALA A 1 191 ? 3.754 17.954 38.409 1.00 63.66 191 ALA A O 1
#